Protein AF-R7BPY6-F1 (afdb_monomer)

Solvent-accessible surface area (backbone atoms only — not comparable to full-atom values): 17937 Å² total; per-residue (Å²): 98,75,48,71,72,50,36,53,52,44,16,52,52,47,54,55,48,48,53,55,50,24,69,74,68,76,48,85,86,44,55,66,61,50,49,55,49,52,52,42,51,40,47,26,22,54,18,52,42,44,45,50,55,43,34,38,45,87,88,22,40,45,61,56,34,54,59,54,40,49,55,45,42,46,58,77,75,48,59,52,64,61,42,19,53,53,30,40,55,49,21,54,52,32,47,48,26,48,75,72,56,44,42,77,56,66,88,89,53,45,28,29,32,39,33,50,56,58,58,58,85,88,61,49,64,65,47,51,53,46,40,76,70,61,33,40,46,54,46,40,55,18,64,44,33,47,61,57,32,77,60,62,57,65,83,83,54,87,43,60,70,47,41,30,41,27,49,23,52,32,57,60,68,48,64,47,61,88,42,51,83,51,68,64,35,48,54,47,53,54,49,48,40,60,64,47,59,40,69,31,36,34,39,38,61,55,89,86,48,59,50,51,58,66,47,44,60,61,46,46,53,55,32,49,76,71,72,41,51,69,47,52,76,68,47,70,61,63,52,48,51,50,40,52,74,72,64,50,57,67,67,58,50,54,47,51,56,50,51,53,52,41,54,53,52,40,60,67,50,61,78,57,89,63,82,64,48,76,45,61,30,94,62,28,81,40,62,68,61,38,52,54,37,19,66,74,62,73,32,56,57,42,61,42,82,69,24,49,44,49,67,61,52,51,51,51,51,51,52,48,54,56,49,55,55,50,56,58,64,74,76,109

Structure (mmCIF, N/CA/C/O backbone):
data_AF-R7BPY6-F1
#
_entry.id   AF-R7BPY6-F1
#
loop_
_atom_site.group_PDB
_atom_site.id
_atom_site.type_symbol
_atom_site.label_atom_id
_atom_site.label_alt_id
_atom_site.label_comp_id
_atom_site.label_asym_id
_atom_site.label_entity_id
_atom_site.label_seq_id
_atom_site.pdbx_PDB_ins_code
_atom_site.Cartn_x
_atom_site.Cartn_y
_atom_site.Cartn_z
_atom_site.occupancy
_atom_site.B_iso_or_equiv
_atom_site.auth_seq_id
_atom_site.auth_comp_id
_atom_site.auth_asym_id
_atom_site.auth_atom_id
_atom_site.pdbx_PDB_model_num
ATOM 1 N N . MET A 1 1 ? 0.293 20.826 6.778 1.00 76.44 1 MET A N 1
ATOM 2 C CA . MET A 1 1 ? -0.768 20.000 7.402 1.00 76.44 1 MET A CA 1
ATOM 3 C C . MET A 1 1 ? -0.094 18.951 8.285 1.00 76.44 1 MET A C 1
ATOM 5 O O . MET A 1 1 ? 1.099 18.763 8.093 1.00 76.44 1 MET A O 1
ATOM 9 N N . LYS A 1 2 ? -0.800 18.315 9.233 1.00 89.12 2 LYS A N 1
ATOM 10 C CA . LYS A 1 2 ? -0.252 17.405 10.274 1.00 89.12 2 LYS A CA 1
ATOM 11 C C . LYS A 1 2 ? 0.458 18.072 11.469 1.00 89.12 2 LYS A C 1
ATOM 13 O O . LYS A 1 2 ? 1.287 17.455 12.125 1.00 89.12 2 LYS A O 1
ATOM 18 N N . ARG A 1 3 ? 0.154 19.336 11.767 1.00 93.69 3 ARG A N 1
ATOM 19 C CA . ARG A 1 3 ? 0.562 19.969 13.038 1.00 93.69 3 ARG A CA 1
ATOM 20 C C . ARG A 1 3 ? -0.351 19.479 14.160 1.00 93.69 3 ARG A C 1
ATOM 22 O O . ARG A 1 3 ? -1.459 19.042 13.873 1.00 93.69 3 ARG A O 1
ATOM 29 N N . GLU A 1 4 ? 0.042 19.678 15.413 1.00 95.88 4 GLU A N 1
ATOM 30 C CA . GLU A 1 4 ? -0.777 19.345 16.591 1.00 95.88 4 GLU A CA 1
ATOM 31 C C . GLU A 1 4 ? -2.229 19.841 16.466 1.00 95.88 4 GLU A C 1
ATOM 33 O O . GLU A 1 4 ? -3.164 19.056 16.554 1.00 95.88 4 GLU A O 1
ATOM 38 N N . LYS A 1 5 ? -2.434 21.112 16.093 1.00 96.44 5 LYS A N 1
ATOM 39 C CA . LYS A 1 5 ? -3.785 21.658 15.863 1.00 96.44 5 LYS A CA 1
ATOM 40 C C . LYS A 1 5 ? -4.580 20.968 14.746 1.00 96.44 5 LYS A C 1
ATOM 42 O O . LYS A 1 5 ? -5.803 20.992 14.769 1.00 96.44 5 LYS A O 1
ATOM 47 N N . ASP A 1 6 ? -3.897 20.414 13.743 1.00 95.88 6 ASP A N 1
ATOM 48 C CA . ASP A 1 6 ? -4.542 19.685 12.649 1.00 95.88 6 ASP A CA 1
ATOM 49 C C . ASP A 1 6 ? -4.946 18.269 13.127 1.00 95.88 6 ASP A C 1
ATOM 51 O O . ASP A 1 6 ? -5.990 17.772 12.714 1.00 95.88 6 ASP A O 1
ATOM 55 N N . ILE A 1 7 ? -4.152 17.650 14.017 1.00 96.81 7 ILE A N 1
ATOM 56 C CA . ILE A 1 7 ? -4.446 16.355 14.664 1.00 96.81 7 ILE A CA 1
ATOM 57 C C . ILE A 1 7 ? -5.650 16.494 15.600 1.00 96.81 7 ILE A C 1
ATOM 59 O O . ILE A 1 7 ? -6.593 15.714 15.489 1.00 96.81 7 ILE A O 1
ATOM 63 N N . VAL A 1 8 ? -5.652 17.517 16.461 1.00 98.00 8 VAL A N 1
ATOM 64 C CA . VAL A 1 8 ? -6.773 17.799 17.373 1.00 98.00 8 VAL A CA 1
ATOM 65 C C . VAL A 1 8 ? -8.056 18.030 16.580 1.00 98.00 8 VAL A C 1
ATOM 67 O O . VAL A 1 8 ? -9.041 17.338 16.804 1.00 98.00 8 VAL A O 1
ATOM 70 N N . LYS A 1 9 ? -8.014 18.904 15.563 1.00 97.38 9 LYS A N 1
ATOM 71 C CA . LYS A 1 9 ? -9.177 19.147 14.701 1.00 97.38 9 LYS A CA 1
ATOM 72 C C . LYS A 1 9 ? -9.698 17.859 14.055 1.00 97.38 9 LYS A C 1
ATOM 74 O O . LYS A 1 9 ? -10.898 17.677 13.927 1.00 97.38 9 LYS A O 1
ATOM 79 N N . TRP A 1 10 ? -8.810 16.971 13.611 1.00 97.50 10 TRP A N 1
ATOM 80 C CA . TRP A 1 10 ? -9.230 15.714 12.996 1.00 97.50 10 TRP A CA 1
ATOM 81 C C . TRP A 1 10 ? -9.814 14.717 14.009 1.00 97.50 10 TRP A C 1
ATOM 83 O O . TRP A 1 10 ? -10.693 13.945 13.643 1.00 97.50 10 TRP A O 1
ATOM 93 N N . ALA A 1 11 ? -9.394 14.761 15.277 1.00 98.19 11 ALA A N 1
ATOM 94 C CA . ALA A 1 11 ? -10.046 14.004 16.346 1.00 98.19 11 ALA A CA 1
ATOM 95 C C . ALA A 1 11 ? -11.487 14.494 16.581 1.00 98.19 11 ALA A C 1
ATOM 97 O O . ALA A 1 11 ? -12.385 13.667 16.734 1.00 98.19 11 ALA A O 1
ATOM 98 N N . ASP A 1 12 ? -11.723 15.809 16.513 1.00 98.06 12 ASP A N 1
ATOM 99 C CA . ASP A 1 12 ? -13.074 16.382 16.603 1.00 98.06 12 ASP A CA 1
ATOM 100 C C . ASP A 1 12 ? -13.967 15.910 15.438 1.00 98.06 12 ASP A C 1
ATOM 102 O O . ASP A 1 12 ? -15.095 15.474 15.657 1.00 98.06 12 ASP A O 1
ATOM 106 N N . GLU A 1 13 ? -13.445 15.892 14.204 1.00 98.50 13 GLU A N 1
ATOM 107 C CA . GLU A 1 13 ? -14.170 15.360 13.034 1.00 98.50 13 GLU A CA 1
ATOM 108 C C . GLU A 1 13 ? -14.489 13.858 13.181 1.00 98.50 13 GLU A C 1
ATOM 110 O O . GLU A 1 13 ? -15.548 13.400 12.752 1.00 98.50 13 GLU A O 1
ATOM 115 N N . ILE A 1 14 ? -13.603 13.074 13.813 1.00 98.25 14 ILE A N 1
ATOM 116 C CA . ILE A 1 14 ? -13.870 11.661 14.135 1.00 98.25 14 ILE A CA 1
ATOM 117 C C . ILE A 1 14 ? -15.006 11.549 15.158 1.00 98.25 14 ILE A C 1
ATOM 119 O O . ILE A 1 14 ? -15.874 10.690 14.998 1.00 98.25 14 ILE A O 1
ATOM 123 N N . ALA A 1 15 ? -15.030 12.408 16.178 1.00 98.00 15 ALA A N 1
ATOM 124 C CA . ALA A 1 15 ? -16.091 12.424 17.182 1.00 98.00 15 ALA A CA 1
ATOM 125 C C . ALA A 1 15 ? -17.453 12.812 16.578 1.00 98.00 15 ALA A C 1
ATOM 127 O O . ALA A 1 15 ? -18.479 12.221 16.919 1.00 98.00 15 ALA A O 1
ATOM 128 N N . ASP A 1 16 ? -17.483 13.765 15.647 1.00 98.19 16 ASP A N 1
ATOM 129 C CA . ASP A 1 16 ? -18.710 14.131 14.933 1.00 98.19 16 ASP A CA 1
ATOM 130 C C . ASP A 1 16 ? -19.166 13.032 13.968 1.00 98.19 16 ASP A C 1
ATOM 132 O O . ASP A 1 16 ? -20.359 12.723 13.893 1.00 98.19 16 ASP A O 1
ATOM 136 N N . PHE A 1 17 ? -18.227 12.371 13.289 1.00 98.19 17 PHE A N 1
ATOM 137 C CA . PHE A 1 17 ? -18.537 11.199 12.478 1.00 98.19 17 PHE A CA 1
ATOM 138 C C . PHE A 1 17 ? -19.088 10.044 13.324 1.00 98.19 17 PHE A C 1
ATOM 140 O O . PHE A 1 17 ? -20.042 9.393 12.906 1.00 98.19 17 PHE A O 1
ATOM 147 N N . ALA A 1 18 ? -18.546 9.813 14.524 1.00 97.44 18 ALA A N 1
ATOM 148 C CA . ALA A 1 18 ? -19.035 8.788 15.441 1.00 97.44 18 ALA A CA 1
ATOM 149 C C . ALA A 1 18 ? -20.530 8.965 15.749 1.00 97.44 18 ALA A C 1
ATOM 151 O O . ALA A 1 18 ? -21.286 8.013 15.561 1.00 97.44 18 ALA A O 1
ATOM 152 N N . LYS A 1 19 ? -20.974 10.186 16.081 1.00 96.94 19 LYS A N 1
ATOM 153 C CA . LYS A 1 19 ? -22.401 10.495 16.313 1.00 96.94 19 LYS A CA 1
ATOM 154 C C . LYS A 1 19 ? -23.263 10.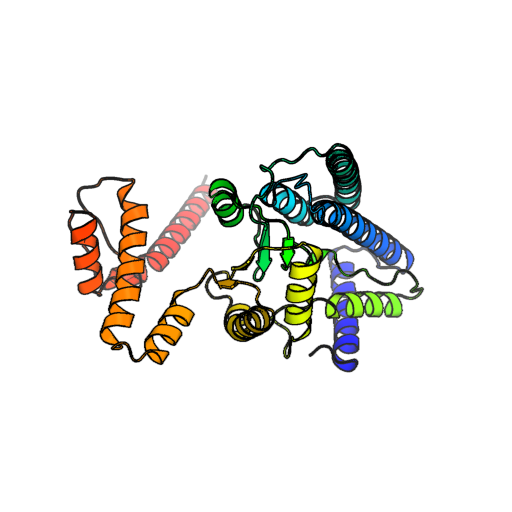144 15.100 1.00 96.94 19 LYS A C 1
ATOM 156 O O . LYS A 1 19 ? -24.305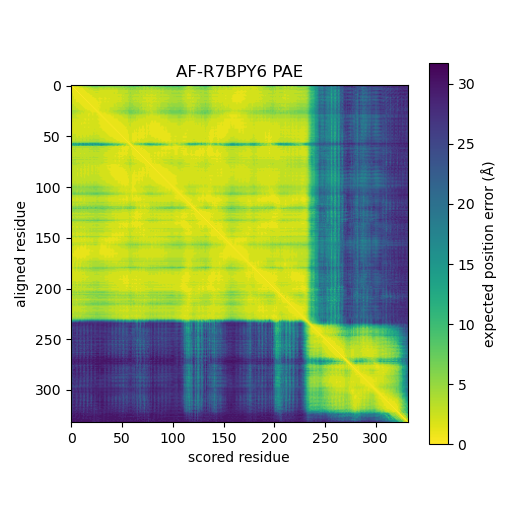 9.515 15.234 1.00 96.94 19 LYS A O 1
ATOM 161 N N . MET A 1 20 ? -22.797 10.489 13.897 1.00 98.06 20 MET A N 1
ATOM 162 C CA . MET A 1 20 ? -23.503 10.157 12.656 1.00 98.06 20 MET A CA 1
ATOM 163 C C . MET A 1 20 ? -23.629 8.639 12.449 1.00 98.06 20 MET A C 1
ATOM 165 O O . MET A 1 20 ? -24.661 8.166 11.971 1.00 98.06 20 MET A O 1
ATOM 169 N N . VAL A 1 21 ? -22.601 7.863 12.809 1.00 96.88 21 VAL A N 1
ATOM 170 C CA . VAL A 1 21 ? -22.656 6.394 12.755 1.00 96.88 21 VAL A CA 1
ATOM 171 C C . VAL A 1 21 ? -23.621 5.836 13.803 1.00 96.88 21 VAL A C 1
ATOM 173 O O . VAL A 1 21 ? -24.380 4.918 13.486 1.00 96.88 21 VAL A O 1
ATOM 176 N N . GLU A 1 22 ? -23.633 6.373 15.022 1.00 97.19 22 GLU A N 1
ATOM 177 C CA . GLU A 1 22 ? -24.588 5.970 16.062 1.00 97.19 22 GLU A CA 1
ATOM 178 C C . GLU A 1 22 ? -26.032 6.225 15.614 1.00 97.19 22 GLU A C 1
ATOM 180 O O . GLU A 1 22 ? -26.848 5.304 15.648 1.00 97.19 22 GLU A O 1
ATOM 185 N N . ASP A 1 23 ? -26.323 7.422 15.095 1.00 97.44 23 ASP A N 1
ATOM 186 C CA . ASP A 1 23 ? -27.646 7.804 14.585 1.00 97.44 23 ASP A CA 1
ATOM 187 C C . ASP A 1 23 ? -28.096 6.901 13.430 1.00 97.44 23 ASP A C 1
ATOM 189 O O . ASP A 1 23 ? -29.242 6.451 13.379 1.00 97.44 23 ASP A O 1
ATOM 193 N N . PHE A 1 24 ? -27.186 6.605 12.499 1.00 97.75 24 PHE A N 1
ATOM 194 C CA . PHE A 1 24 ? -27.488 5.767 11.342 1.00 97.75 24 PHE A CA 1
ATOM 195 C C . PHE A 1 24 ? -27.712 4.296 11.719 1.00 97.75 24 PHE A C 1
ATOM 197 O O . PHE A 1 24 ? -28.558 3.622 11.130 1.00 97.75 24 PHE A O 1
ATOM 204 N N . THR A 1 25 ? -26.942 3.772 12.675 1.00 96.94 25 THR A N 1
ATOM 205 C CA . THR A 1 25 ? -26.969 2.345 13.039 1.00 96.94 25 THR A CA 1
ATOM 206 C C . THR A 1 25 ? -27.896 2.024 14.209 1.00 96.94 25 THR A C 1
ATOM 208 O O . THR A 1 25 ? -28.214 0.851 14.421 1.00 96.94 25 THR A O 1
ATOM 211 N N . GLY A 1 26 ? -28.302 3.031 14.987 1.00 97.25 26 GLY A N 1
ATOM 212 C CA . GLY A 1 26 ? -29.018 2.873 16.253 1.00 97.25 26 GLY A CA 1
ATOM 213 C C . GLY A 1 26 ? -28.185 2.214 17.359 1.00 97.25 26 GLY A C 1
ATOM 214 O O . GLY A 1 26 ? -28.752 1.736 18.343 1.00 97.25 26 GLY A O 1
ATOM 215 N N . LYS A 1 27 ? -26.858 2.121 17.196 1.00 96.12 27 LYS A N 1
ATOM 216 C CA . LYS A 1 27 ? -25.947 1.485 18.157 1.00 96.12 27 LYS A CA 1
ATOM 217 C C . LYS A 1 27 ? -25.063 2.530 18.813 1.00 96.12 27 LYS A C 1
ATOM 219 O O . LYS A 1 27 ? -24.350 3.236 18.114 1.00 96.12 27 LYS A O 1
ATOM 224 N N . THR A 1 28 ? -25.057 2.552 20.142 1.00 96.75 28 THR A N 1
ATOM 225 C CA . THR A 1 28 ? -24.191 3.439 20.921 1.00 96.75 28 THR A CA 1
ATOM 226 C C . THR A 1 28 ? -22.730 2.997 20.859 1.00 96.75 28 THR A C 1
ATOM 228 O O . THR A 1 28 ? -22.410 1.814 21.030 1.00 96.75 28 THR A O 1
ATOM 231 N N . LEU A 1 29 ? -21.838 3.954 20.648 1.00 97.12 29 LEU A N 1
ATOM 232 C CA . LEU A 1 29 ? -20.398 3.791 20.720 1.00 97.12 29 LEU A CA 1
ATOM 233 C C . LEU A 1 29 ? -19.953 3.892 22.183 1.00 97.12 29 LEU A C 1
ATOM 235 O O . LEU A 1 29 ? -20.311 4.824 22.899 1.00 97.12 29 LEU A O 1
ATOM 239 N N . THR A 1 30 ? -19.172 2.919 22.639 1.00 98.12 30 THR A N 1
ATOM 240 C CA . THR A 1 30 ? -18.638 2.881 24.005 1.00 98.12 30 THR A CA 1
ATOM 241 C C . THR A 1 30 ? -17.133 2.676 23.959 1.00 98.12 30 THR A C 1
ATOM 243 O O . THR A 1 30 ? -16.585 2.236 22.946 1.00 98.12 30 THR A O 1
ATOM 246 N N . VAL A 1 31 ? -16.451 2.972 25.065 1.00 98.25 31 VAL A N 1
ATOM 247 C CA . VAL A 1 31 ? -14.998 2.773 25.171 1.00 98.25 31 VAL A CA 1
ATOM 248 C C . VAL A 1 31 ? -14.628 1.320 24.858 1.00 98.25 31 VAL A C 1
ATOM 250 O O . VAL A 1 31 ? -13.662 1.065 24.143 1.00 98.25 31 VAL A O 1
ATOM 253 N N . GLU A 1 32 ? -15.418 0.361 25.342 1.00 98.19 32 GLU A N 1
ATOM 254 C CA . GLU A 1 32 ? -15.154 -1.073 25.216 1.00 98.19 32 GLU A CA 1
ATOM 255 C C . GLU A 1 32 ? -15.356 -1.575 23.785 1.00 98.19 32 GLU A C 1
ATOM 257 O O . GLU A 1 32 ? -14.554 -2.366 23.284 1.00 98.19 32 GLU A O 1
ATOM 262 N N . ASN A 1 33 ? -16.427 -1.138 23.111 1.00 97.31 33 ASN A N 1
ATOM 263 C CA . ASN A 1 33 ? -16.703 -1.610 21.756 1.00 97.31 33 ASN A CA 1
ATOM 264 C C . ASN A 1 33 ? -15.760 -0.972 20.722 1.00 97.31 33 ASN A C 1
ATOM 266 O O . ASN A 1 33 ? -15.356 -1.654 19.774 1.00 97.31 33 ASN A O 1
ATOM 270 N N . LEU A 1 34 ? -15.333 0.276 20.942 1.00 98.31 34 LEU A N 1
ATOM 271 C CA . LEU A 1 34 ? -14.330 0.932 20.114 1.00 98.31 34 LEU A CA 1
ATOM 272 C C . LEU A 1 34 ? -12.935 0.341 20.358 1.00 98.31 34 LEU A C 1
ATOM 274 O O . LEU A 1 34 ? -12.231 0.059 19.389 1.00 98.31 34 LEU A O 1
ATOM 278 N N . ASP A 1 35 ? -12.563 0.058 21.611 1.00 98.56 35 ASP A N 1
ATOM 279 C CA . ASP A 1 35 ? -11.312 -0.636 21.959 1.00 98.56 35 ASP A CA 1
ATOM 280 C C . ASP A 1 35 ? -11.210 -2.006 21.267 1.00 98.56 35 ASP A C 1
ATOM 282 O O . ASP A 1 35 ? -10.222 -2.308 20.590 1.00 98.56 35 ASP A O 1
ATOM 286 N N . ALA A 1 36 ? -12.267 -2.821 21.356 1.00 98.44 36 ALA A N 1
ATOM 287 C CA . ALA A 1 36 ? -12.314 -4.128 20.704 1.00 98.44 36 ALA A CA 1
ATOM 288 C C . ALA A 1 36 ? -12.162 -4.024 19.173 1.00 98.44 36 ALA A C 1
ATOM 290 O O . ALA A 1 36 ? -11.454 -4.827 18.549 1.00 98.44 36 ALA A O 1
ATOM 291 N N . ALA A 1 37 ? -12.786 -3.015 18.556 1.00 98.25 37 ALA A N 1
ATOM 292 C CA . ALA A 1 37 ? -12.652 -2.753 17.126 1.00 98.25 37 ALA A CA 1
ATOM 293 C C . ALA A 1 37 ? -11.230 -2.293 16.758 1.00 98.25 37 ALA A C 1
ATOM 295 O O . ALA A 1 37 ? -10.656 -2.807 15.796 1.00 98.25 37 ALA A O 1
ATOM 296 N N . ILE A 1 38 ? -10.630 -1.385 17.537 1.00 98.69 38 ILE A N 1
ATOM 297 C CA . ILE A 1 38 ? -9.247 -0.922 17.351 1.00 98.69 38 ILE A CA 1
ATOM 298 C C . ILE A 1 38 ? -8.283 -2.114 17.357 1.00 98.69 38 ILE A C 1
ATOM 300 O O . ILE A 1 38 ? -7.521 -2.283 16.400 1.00 98.69 38 ILE A O 1
ATOM 304 N N . LYS A 1 39 ? -8.380 -2.985 18.367 1.00 98.75 39 LYS A N 1
ATOM 305 C CA . LYS A 1 39 ? -7.557 -4.200 18.497 1.00 98.75 39 LYS A CA 1
ATOM 306 C C . LYS A 1 39 ? -7.720 -5.142 17.313 1.00 98.75 39 LYS A C 1
ATOM 308 O O . LYS A 1 39 ? -6.732 -5.640 16.773 1.00 98.75 39 LYS A O 1
ATOM 313 N N . THR A 1 40 ? -8.956 -5.338 16.859 1.00 98.69 40 THR A N 1
ATOM 314 C CA . THR A 1 40 ? -9.261 -6.174 15.690 1.00 98.69 40 THR A CA 1
ATOM 315 C C . THR A 1 40 ? -8.602 -5.621 14.423 1.00 98.69 40 THR A C 1
ATOM 317 O O . THR A 1 40 ? -7.957 -6.356 13.671 1.00 98.69 40 THR A O 1
ATOM 320 N N . ILE A 1 41 ? -8.711 -4.312 14.179 1.00 98.62 41 ILE A N 1
ATOM 321 C CA . ILE A 1 41 ? -8.114 -3.694 12.992 1.00 98.62 41 ILE A CA 1
ATOM 322 C C . ILE A 1 41 ? -6.583 -3.660 13.090 1.00 98.62 41 ILE A C 1
ATOM 324 O O . ILE A 1 41 ? -5.917 -3.921 12.088 1.00 98.62 41 ILE A O 1
ATOM 328 N N . ASN A 1 42 ? -6.002 -3.393 14.262 1.00 98.81 42 ASN A N 1
ATOM 329 C CA . ASN A 1 42 ? -4.554 -3.477 14.460 1.00 98.81 42 ASN A CA 1
ATOM 330 C C . ASN A 1 42 ? -4.033 -4.906 14.243 1.00 98.81 42 ASN A C 1
ATOM 332 O O . ASN A 1 42 ? -3.036 -5.081 13.548 1.00 98.81 42 ASN A O 1
ATOM 336 N N . ALA A 1 43 ? -4.734 -5.937 14.727 1.00 98.75 43 ALA A N 1
ATOM 337 C CA . ALA A 1 43 ? -4.378 -7.331 14.454 1.00 98.75 43 ALA A CA 1
ATOM 338 C C . ALA A 1 43 ? -4.353 -7.634 12.946 1.00 98.75 43 ALA A C 1
ATOM 340 O O . ALA A 1 43 ? -3.409 -8.259 12.461 1.00 98.75 43 ALA A O 1
ATOM 341 N N . LYS A 1 44 ? -5.330 -7.119 12.185 1.00 98.69 44 LYS A N 1
ATOM 342 C CA . LYS A 1 44 ? -5.322 -7.207 10.717 1.00 98.69 44 LYS A CA 1
ATOM 343 C C . LYS A 1 44 ? -4.111 -6.502 10.102 1.00 98.69 44 LYS A C 1
ATOM 345 O O . LYS A 1 44 ? -3.464 -7.069 9.225 1.00 98.69 44 LYS A O 1
ATOM 350 N N . ARG A 1 45 ? -3.787 -5.284 10.551 1.00 98.62 45 ARG A N 1
ATOM 351 C CA . ARG A 1 45 ? -2.609 -4.539 10.069 1.00 98.62 45 ARG A CA 1
ATOM 352 C C . ARG A 1 45 ? -1.319 -5.320 10.325 1.00 98.62 45 ARG A C 1
ATOM 354 O O . ARG A 1 45 ? -0.561 -5.532 9.385 1.00 98.62 45 ARG A O 1
ATOM 361 N N . ARG A 1 46 ? -1.123 -5.833 11.544 1.00 98.69 46 ARG A N 1
ATOM 362 C CA . ARG A 1 46 ? 0.033 -6.668 11.912 1.00 98.69 46 ARG A CA 1
ATOM 363 C C . ARG A 1 46 ? 0.155 -7.910 11.033 1.00 98.69 46 ARG A C 1
ATOM 365 O O . ARG A 1 46 ? 1.240 -8.205 10.545 1.00 98.69 46 ARG A O 1
ATOM 372 N N . ALA A 1 47 ? -0.953 -8.604 10.775 1.00 98.62 47 ALA A N 1
ATOM 373 C CA . ALA A 1 47 ? -0.956 -9.792 9.922 1.00 98.62 47 ALA A CA 1
ATOM 374 C C . ALA A 1 47 ? -0.561 -9.471 8.466 1.00 98.62 47 ALA A C 1
ATOM 376 O O . ALA A 1 47 ? 0.277 -10.157 7.884 1.00 98.62 47 ALA A O 1
ATOM 377 N N . LEU A 1 48 ? -1.105 -8.393 7.887 1.00 98.62 48 LEU A N 1
ATOM 378 C CA . LEU A 1 48 ? -0.725 -7.933 6.543 1.00 98.62 48 LEU A CA 1
ATOM 379 C C . LEU A 1 48 ? 0.735 -7.463 6.486 1.00 98.62 48 LEU A C 1
ATOM 381 O O . LEU A 1 48 ? 1.427 -7.736 5.505 1.00 98.62 48 LEU A O 1
ATOM 385 N N . ALA A 1 49 ? 1.212 -6.800 7.543 1.00 98.50 49 ALA A N 1
ATOM 386 C CA . ALA A 1 49 ? 2.606 -6.401 7.663 1.00 98.50 49 ALA A CA 1
ATOM 387 C C . ALA A 1 49 ? 3.529 -7.625 7.627 1.00 98.50 49 ALA A C 1
ATOM 389 O O . ALA A 1 49 ? 4.472 -7.623 6.845 1.00 98.50 49 ALA A O 1
ATOM 390 N N . ARG A 1 50 ? 3.217 -8.708 8.359 1.00 98.31 50 ARG A N 1
ATOM 391 C CA . ARG A 1 50 ? 4.003 -9.960 8.324 1.00 98.31 50 ARG A CA 1
ATOM 392 C C . ARG A 1 50 ? 4.127 -10.559 6.918 1.00 98.31 50 ARG A C 1
ATOM 394 O O . ARG A 1 50 ? 5.219 -10.962 6.526 1.00 98.31 50 ARG A O 1
ATOM 401 N N . VAL A 1 51 ? 3.049 -10.552 6.125 1.00 98.50 51 VAL A N 1
ATOM 402 C CA . VAL A 1 51 ? 3.091 -10.994 4.713 1.00 98.50 51 VAL A CA 1
ATOM 403 C C . VAL A 1 51 ? 4.104 -10.172 3.905 1.00 98.50 51 VAL A C 1
ATOM 405 O O . VAL A 1 51 ? 4.838 -10.714 3.079 1.00 98.50 51 VAL A O 1
ATOM 408 N N . TYR A 1 52 ? 4.168 -8.861 4.145 1.00 98.38 52 TYR A N 1
ATOM 409 C CA . TYR A 1 52 ? 5.124 -7.969 3.489 1.00 98.38 52 TYR A CA 1
ATOM 410 C C . TYR A 1 52 ? 6.552 -8.125 4.033 1.00 98.38 52 TYR A C 1
ATOM 412 O O . TYR A 1 52 ? 7.497 -8.111 3.248 1.00 98.38 52 TYR A O 1
ATOM 420 N N . GLU A 1 53 ? 6.726 -8.361 5.336 1.00 98.00 53 GLU A N 1
ATOM 421 C CA . GLU A 1 53 ? 8.031 -8.632 5.951 1.00 98.00 53 GLU A CA 1
ATOM 422 C C . GLU A 1 53 ? 8.727 -9.840 5.310 1.00 98.00 53 GLU A C 1
ATOM 424 O O . GLU A 1 53 ? 9.909 -9.753 4.976 1.00 98.00 53 GLU A O 1
ATOM 429 N N . ALA A 1 54 ? 7.998 -10.926 5.027 1.00 97.56 54 ALA A N 1
ATOM 430 C CA . ALA A 1 54 ? 8.558 -12.104 4.355 1.00 97.56 54 ALA A CA 1
ATOM 431 C C . ALA A 1 54 ? 9.149 -11.782 2.964 1.00 97.56 54 ALA A C 1
ATOM 433 O O . ALA A 1 54 ? 10.092 -12.431 2.510 1.00 97.56 54 ALA A O 1
ATOM 434 N N . ARG A 1 55 ? 8.651 -10.734 2.292 1.00 97.88 55 ARG A N 1
ATOM 435 C CA . ARG A 1 55 ? 9.142 -10.288 0.975 1.00 97.88 55 ARG A CA 1
ATOM 436 C C . ARG A 1 55 ? 10.462 -9.512 1.060 1.00 97.88 55 ARG A C 1
ATOM 438 O O . ARG A 1 55 ? 11.054 -9.241 0.015 1.00 97.88 55 ARG A O 1
ATOM 445 N N . LYS A 1 56 ? 10.963 -9.180 2.258 1.00 97.19 56 LYS A N 1
ATOM 446 C CA . LYS A 1 56 ? 12.284 -8.548 2.458 1.00 97.19 56 LYS A CA 1
ATOM 447 C C . LYS A 1 56 ? 13.454 -9.521 2.306 1.00 97.19 56 LYS A C 1
ATOM 449 O O . LYS A 1 56 ? 14.588 -9.068 2.167 1.00 97.19 56 LYS A O 1
ATOM 454 N N . ALA A 1 57 ? 13.198 -10.832 2.326 1.00 93.94 57 ALA A N 1
ATOM 455 C CA . ALA A 1 57 ? 14.233 -11.841 2.133 1.00 93.94 57 ALA A CA 1
ATOM 456 C C . ALA A 1 57 ? 15.012 -11.593 0.825 1.00 93.94 57 ALA A C 1
ATOM 458 O O . ALA A 1 57 ? 14.444 -11.293 -0.229 1.00 93.94 57 ALA A O 1
ATOM 459 N N . THR A 1 58 ? 16.339 -11.670 0.914 1.00 83.44 58 THR A N 1
ATOM 460 C CA . THR A 1 58 ? 17.261 -11.224 -0.147 1.00 83.44 58 THR A CA 1
ATOM 461 C C . THR A 1 58 ? 17.582 -12.337 -1.133 1.00 83.44 58 THR A C 1
ATOM 463 O O . THR A 1 58 ? 17.741 -12.111 -2.329 1.00 83.44 58 THR A O 1
ATOM 466 N N . ASN A 1 59 ? 17.639 -13.559 -0.621 1.00 84.69 59 ASN A N 1
ATOM 467 C CA . ASN A 1 59 ? 17.925 -14.789 -1.341 1.00 84.69 59 ASN A CA 1
ATOM 468 C C . ASN A 1 59 ? 16.660 -15.486 -1.866 1.00 84.69 59 ASN A C 1
ATOM 470 O O . ASN A 1 59 ? 16.773 -16.468 -2.594 1.00 84.69 59 ASN A O 1
ATOM 474 N N . CYS A 1 60 ? 15.473 -15.008 -1.488 1.00 93.25 60 CYS A N 1
ATOM 475 C CA . CYS A 1 60 ? 14.204 -15.665 -1.768 1.00 93.25 60 CYS A CA 1
ATOM 476 C C . CYS A 1 60 ? 13.093 -14.634 -1.998 1.00 93.25 60 CYS A C 1
ATOM 478 O O . CYS A 1 60 ? 12.973 -13.666 -1.251 1.00 93.25 60 CYS A O 1
ATOM 480 N N . ILE A 1 61 ? 12.262 -14.849 -3.021 1.00 97.50 61 ILE A N 1
ATOM 481 C CA . ILE A 1 61 ? 11.008 -14.116 -3.215 1.00 97.50 61 ILE A CA 1
ATOM 482 C C . ILE A 1 61 ? 9.878 -15.140 -3.035 1.00 97.50 61 ILE A C 1
ATOM 484 O O . ILE A 1 61 ? 9.576 -15.870 -3.979 1.00 97.50 61 ILE A O 1
ATOM 488 N N . PRO A 1 62 ? 9.275 -15.257 -1.836 1.00 98.06 62 PRO A N 1
ATOM 489 C CA . PRO A 1 62 ? 8.414 -16.398 -1.491 1.00 98.06 62 PRO A CA 1
ATOM 490 C C . PRO A 1 62 ? 7.007 -16.334 -2.115 1.00 98.06 62 PRO A C 1
ATOM 492 O O . PRO A 1 62 ? 6.291 -17.340 -2.145 1.00 98.06 62 PRO A O 1
ATOM 495 N N . ILE A 1 63 ? 6.610 -15.160 -2.618 1.00 98.56 63 ILE A N 1
ATOM 496 C CA . ILE A 1 63 ? 5.304 -14.870 -3.224 1.00 98.56 63 ILE A CA 1
ATOM 497 C C . ILE A 1 63 ? 5.442 -13.813 -4.324 1.00 98.56 63 ILE A C 1
ATOM 499 O O . ILE A 1 63 ? 6.316 -12.947 -4.248 1.00 98.56 63 ILE A O 1
ATOM 503 N N . SER A 1 64 ? 4.568 -13.864 -5.334 1.00 98.38 64 SER A N 1
ATOM 504 C CA . SER A 1 64 ? 4.481 -12.801 -6.336 1.00 98.38 64 SER A CA 1
ATOM 505 C C . SER A 1 64 ? 3.944 -11.507 -5.717 1.00 98.38 64 SER A C 1
ATOM 507 O O . SER A 1 64 ? 3.114 -11.524 -4.805 1.00 98.38 64 SER A O 1
ATOM 509 N N . GLY A 1 65 ? 4.394 -10.359 -6.213 1.00 98.31 65 GLY A N 1
ATOM 510 C CA . GLY A 1 65 ? 3.818 -9.079 -5.821 1.00 98.31 65 GLY A CA 1
ATOM 511 C C . GLY A 1 65 ? 2.366 -8.954 -6.264 1.00 98.31 65 GLY A C 1
ATOM 512 O O . GLY A 1 65 ? 1.571 -8.334 -5.563 1.00 98.31 65 GLY A O 1
ATOM 513 N N . LYS A 1 66 ? 1.982 -9.579 -7.385 1.00 97.69 66 LYS A N 1
ATOM 514 C CA . LYS A 1 66 ? 0.578 -9.644 -7.815 1.00 97.69 66 LYS A CA 1
ATOM 515 C C . LYS A 1 66 ? -0.308 -10.344 -6.777 1.00 97.69 66 LYS A C 1
ATOM 517 O O . LYS A 1 66 ? -1.384 -9.832 -6.466 1.00 97.69 66 LYS A O 1
ATOM 522 N N . ASP A 1 67 ? 0.127 -11.481 -6.240 1.00 98.31 67 ASP A N 1
ATOM 523 C CA . ASP A 1 67 ? -0.633 -12.214 -5.221 1.00 98.31 67 ASP A CA 1
ATOM 524 C C . ASP A 1 67 ? -0.630 -11.457 -3.886 1.00 98.31 67 ASP A C 1
ATOM 526 O O . ASP A 1 67 ? -1.669 -11.348 -3.237 1.00 98.31 67 ASP A O 1
ATOM 530 N N . ALA A 1 68 ? 0.496 -10.838 -3.510 1.00 98.19 68 ALA A N 1
ATOM 531 C CA . ALA A 1 68 ? 0.563 -9.977 -2.329 1.00 98.19 68 ALA A CA 1
ATOM 532 C C . ALA A 1 68 ? -0.368 -8.750 -2.438 1.00 98.19 68 ALA A C 1
ATOM 534 O O . ALA A 1 68 ? -1.032 -8.392 -1.462 1.00 98.19 68 ALA A O 1
ATOM 535 N N . LEU A 1 69 ? -0.473 -8.135 -3.624 1.00 98.00 69 LEU A N 1
ATOM 536 C CA . LEU A 1 69 ? -1.438 -7.068 -3.905 1.00 98.00 69 LEU A CA 1
ATOM 537 C C . LEU A 1 69 ? -2.880 -7.575 -3.789 1.00 98.00 69 LEU A C 1
ATOM 539 O O . LEU A 1 69 ? -3.736 -6.871 -3.259 1.00 98.00 69 LEU A O 1
ATOM 543 N N . LEU A 1 70 ? -3.180 -8.779 -4.282 1.00 97.88 70 LEU A N 1
ATOM 544 C CA . LEU A 1 70 ? -4.522 -9.349 -4.154 1.00 97.88 70 LEU A CA 1
ATOM 545 C C . LEU A 1 70 ? -4.916 -9.500 -2.678 1.00 97.88 70 LEU A C 1
ATOM 547 O O . LEU A 1 70 ? -6.024 -9.119 -2.304 1.00 97.88 70 LEU A O 1
ATOM 551 N N . VAL A 1 71 ? -4.003 -9.987 -1.832 1.00 97.25 71 VAL A N 1
ATOM 552 C CA . VAL A 1 71 ? -4.230 -10.117 -0.382 1.00 97.25 71 VAL A CA 1
ATOM 553 C C . VAL A 1 71 ? -4.586 -8.765 0.240 1.00 97.25 71 VAL A C 1
ATOM 555 O O . VAL A 1 71 ? -5.594 -8.656 0.942 1.00 97.25 71 VAL A O 1
ATOM 558 N N . THR A 1 72 ? -3.821 -7.708 -0.049 1.00 96.50 72 THR A N 1
ATOM 559 C CA . THR A 1 72 ? -4.111 -6.373 0.499 1.00 96.50 72 THR A CA 1
ATOM 560 C C . THR A 1 72 ? -5.372 -5.750 -0.085 1.00 96.50 72 THR A C 1
ATOM 562 O O . THR A 1 72 ? -6.076 -5.047 0.633 1.00 96.50 72 THR A O 1
ATOM 565 N N . GLN A 1 73 ? -5.708 -6.012 -1.348 1.00 96.75 73 GLN A N 1
ATOM 566 C CA . GLN A 1 73 ? -6.960 -5.553 -1.952 1.00 96.75 73 GLN A CA 1
ATOM 567 C C . GLN A 1 73 ? -8.186 -6.209 -1.310 1.00 96.75 73 GLN A C 1
ATOM 569 O O . GLN A 1 73 ? -9.152 -5.515 -0.998 1.00 96.75 73 GLN A O 1
ATOM 574 N N . ILE A 1 74 ? -8.155 -7.527 -1.085 1.00 95.88 74 ILE A N 1
ATOM 575 C CA . ILE A 1 74 ? -9.265 -8.257 -0.455 1.00 95.88 74 ILE A CA 1
ATOM 576 C C 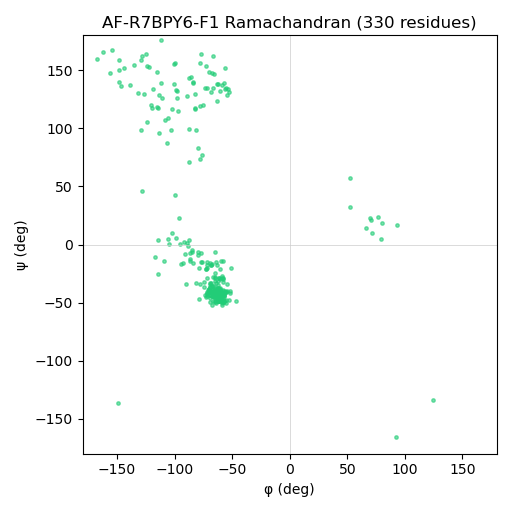. ILE A 1 74 ? -9.454 -7.836 1.009 1.00 95.88 74 ILE A C 1
ATOM 578 O O . ILE A 1 74 ? -10.588 -7.805 1.485 1.00 95.88 74 ILE A O 1
ATOM 582 N N . ALA A 1 75 ? -8.398 -7.384 1.692 1.00 95.69 75 ALA A N 1
ATOM 583 C CA . ALA A 1 75 ? -8.481 -6.876 3.065 1.00 95.69 75 ALA A CA 1
ATOM 584 C C . ALA A 1 75 ? -9.411 -5.655 3.257 1.00 95.69 75 ALA A C 1
ATOM 586 O O . ALA A 1 75 ? -9.745 -5.321 4.401 1.00 95.69 75 ALA A O 1
ATOM 587 N N . PHE A 1 76 ? -9.819 -4.981 2.171 1.00 95.06 76 PHE A N 1
ATOM 588 C CA . PHE A 1 76 ? -10.820 -3.904 2.182 1.00 95.06 76 PHE A CA 1
ATOM 589 C C . PHE A 1 76 ? -12.270 -4.402 2.118 1.00 95.06 76 PHE A C 1
ATOM 591 O O . PHE A 1 76 ? -13.179 -3.627 2.403 1.00 95.06 76 PHE A O 1
ATOM 598 N N . PHE A 1 77 ? -12.489 -5.663 1.744 1.00 95.56 77 PHE A N 1
ATOM 599 C CA . PHE A 1 77 ? -13.817 -6.258 1.564 1.00 95.56 77 PHE A CA 1
ATOM 600 C C . PHE A 1 77 ? -14.109 -7.372 2.570 1.00 95.56 77 PHE A C 1
ATOM 602 O O . PHE A 1 77 ? -15.271 -7.666 2.836 1.00 95.56 77 PHE A O 1
ATOM 609 N N . ASP A 1 78 ? -13.066 -8.013 3.090 1.00 96.75 78 ASP A N 1
ATOM 610 C CA . ASP A 1 78 ? -13.196 -9.139 4.003 1.00 96.75 78 ASP A CA 1
ATOM 611 C C . ASP A 1 78 ? -13.549 -8.711 5.441 1.00 96.75 78 ASP A C 1
ATOM 613 O O . ASP A 1 78 ? -13.235 -7.600 5.880 1.00 96.75 78 ASP A O 1
ATOM 617 N N . ASP A 1 79 ? -14.154 -9.634 6.189 1.00 98.19 79 ASP A N 1
ATOM 618 C CA . ASP A 1 79 ? -14.275 -9.554 7.638 1.00 98.19 79 ASP A CA 1
ATOM 619 C C . ASP A 1 79 ? -12.881 -9.363 8.270 1.00 98.19 79 ASP A C 1
ATOM 621 O O . ASP A 1 79 ? -11.952 -10.120 7.961 1.00 98.19 79 ASP A O 1
ATOM 625 N N . PRO A 1 80 ? -12.690 -8.366 9.152 1.00 97.94 80 PRO A N 1
ATOM 626 C CA . PRO A 1 80 ? -11.370 -8.062 9.679 1.00 97.94 80 PRO A CA 1
ATOM 627 C C . PRO A 1 80 ? -10.698 -9.194 10.461 1.00 97.94 80 PRO A C 1
ATOM 629 O O . PRO A 1 80 ? -9.480 -9.348 10.345 1.00 97.94 80 PRO A O 1
ATOM 632 N N . ALA A 1 81 ? -11.458 -9.973 11.239 1.00 98.12 81 ALA A N 1
ATOM 633 C CA . ALA A 1 81 ? -10.908 -11.056 12.047 1.00 98.12 81 ALA A CA 1
ATOM 634 C C . ALA A 1 81 ? -10.492 -12.233 11.157 1.00 98.12 81 ALA A C 1
ATOM 636 O O . ALA A 1 81 ? -9.363 -12.719 11.265 1.00 98.12 81 ALA A O 1
ATOM 637 N N . ARG A 1 82 ? -11.349 -12.615 10.202 1.00 98.25 82 ARG A N 1
ATOM 638 C CA . ARG A 1 82 ? -11.027 -13.631 9.190 1.00 98.25 82 ARG A CA 1
ATOM 639 C C . ARG A 1 82 ? -9.833 -13.219 8.329 1.00 98.25 82 ARG A C 1
ATOM 641 O O . ARG A 1 82 ? -8.940 -14.029 8.085 1.00 98.25 82 ARG A O 1
ATOM 648 N N . CYS A 1 83 ? -9.780 -11.956 7.907 1.00 98.38 83 CYS A N 1
ATOM 649 C CA . CYS A 1 83 ? -8.660 -11.422 7.141 1.00 98.38 83 CYS A CA 1
ATOM 650 C C . CYS A 1 83 ? -7.346 -11.517 7.928 1.00 98.38 83 CYS A C 1
ATOM 652 O O . CYS A 1 83 ? -6.324 -11.897 7.358 1.00 98.38 83 CYS A O 1
ATOM 654 N N . ALA A 1 84 ? -7.360 -11.185 9.224 1.00 98.56 84 ALA A N 1
ATOM 655 C CA . ALA A 1 84 ? -6.186 -11.297 10.086 1.00 98.56 84 ALA A CA 1
ATOM 656 C C . ALA A 1 84 ? -5.737 -12.759 10.252 1.00 98.56 84 ALA A C 1
ATOM 658 O O . ALA A 1 84 ? -4.546 -13.049 10.159 1.00 98.56 84 ALA A O 1
ATOM 659 N N . GLU A 1 85 ? -6.675 -13.687 10.458 1.00 98.56 85 GLU A N 1
ATOM 660 C CA . GLU A 1 85 ? -6.387 -15.123 10.552 1.00 98.56 85 GLU A CA 1
ATOM 661 C C . GLU A 1 85 ? -5.724 -15.644 9.269 1.00 98.56 85 GLU A C 1
ATOM 663 O O . GLU A 1 85 ? -4.653 -16.251 9.315 1.00 98.56 85 GLU A O 1
ATOM 668 N N . MET A 1 86 ? -6.331 -15.375 8.111 1.00 98.62 86 MET A N 1
ATOM 669 C CA . MET A 1 86 ? -5.837 -15.880 6.829 1.00 98.62 86 MET A CA 1
ATOM 670 C C . MET A 1 86 ? -4.514 -15.234 6.414 1.00 98.62 86 MET A C 1
ATOM 672 O O . MET A 1 86 ? -3.649 -15.921 5.875 1.00 98.62 86 MET A O 1
ATOM 676 N N . ALA A 1 87 ? -4.320 -13.944 6.702 1.00 98.62 87 ALA A N 1
ATOM 677 C CA . ALA A 1 87 ? -3.044 -13.277 6.464 1.00 98.62 87 ALA A CA 1
ATOM 678 C C . ALA A 1 87 ? -1.924 -13.841 7.354 1.00 98.62 87 ALA A C 1
ATOM 680 O O . ALA A 1 87 ? -0.805 -13.981 6.872 1.00 98.62 87 ALA A O 1
ATOM 681 N N . ASN A 1 88 ? -2.207 -14.229 8.606 1.00 98.75 88 ASN A N 1
ATOM 682 C CA . ASN A 1 88 ? -1.216 -14.899 9.457 1.00 98.75 88 ASN A CA 1
ATOM 683 C C . ASN A 1 88 ? -0.854 -16.296 8.939 1.00 98.75 88 ASN A C 1
ATOM 685 O O . ASN A 1 88 ? 0.330 -16.600 8.857 1.00 98.75 88 ASN A O 1
ATOM 689 N N . LYS A 1 89 ? -1.836 -17.107 8.519 1.00 98.75 89 LYS A N 1
ATOM 690 C CA . LYS A 1 89 ? -1.562 -18.419 7.899 1.00 98.75 89 LYS A CA 1
ATOM 691 C C . LYS A 1 89 ? -0.692 -18.285 6.652 1.00 98.75 89 LYS A C 1
ATOM 693 O O . LYS A 1 89 ? 0.253 -19.045 6.473 1.00 98.75 89 LYS A O 1
ATOM 698 N N . LEU A 1 90 ? -0.995 -17.296 5.807 1.00 98.81 90 LEU A N 1
ATOM 699 C CA . LEU A 1 90 ? -0.160 -16.994 4.650 1.00 98.81 90 LEU A CA 1
ATOM 700 C C . LEU A 1 90 ? 1.240 -16.557 5.092 1.00 98.81 90 LEU A C 1
ATOM 702 O O . LEU A 1 90 ? 2.214 -17.073 4.566 1.00 98.81 90 LEU A O 1
ATOM 706 N N . ALA A 1 91 ? 1.360 -15.641 6.055 1.00 98.69 91 ALA A N 1
ATOM 707 C CA . ALA A 1 91 ? 2.657 -15.188 6.549 1.00 98.69 91 ALA A CA 1
ATOM 708 C C . ALA A 1 91 ? 3.518 -16.346 7.077 1.00 98.69 91 ALA A C 1
ATOM 710 O O . ALA A 1 91 ? 4.684 -16.424 6.712 1.00 98.69 91 ALA A O 1
ATOM 711 N N . GLU A 1 92 ? 2.944 -17.273 7.847 1.00 98.81 92 GLU A N 1
ATOM 712 C CA . GLU A 1 92 ? 3.626 -18.482 8.332 1.00 98.81 92 GLU A CA 1
ATOM 713 C C . GLU A 1 92 ? 4.121 -19.364 7.177 1.00 98.81 92 GLU A C 1
ATOM 715 O O . GLU A 1 92 ? 5.268 -19.811 7.180 1.00 98.81 92 GLU A O 1
ATOM 720 N N . GLU A 1 93 ? 3.299 -19.565 6.142 1.00 98.69 93 GLU A N 1
ATOM 721 C CA . GLU A 1 93 ? 3.727 -20.279 4.937 1.00 98.69 93 GLU A CA 1
ATOM 722 C C . GLU A 1 93 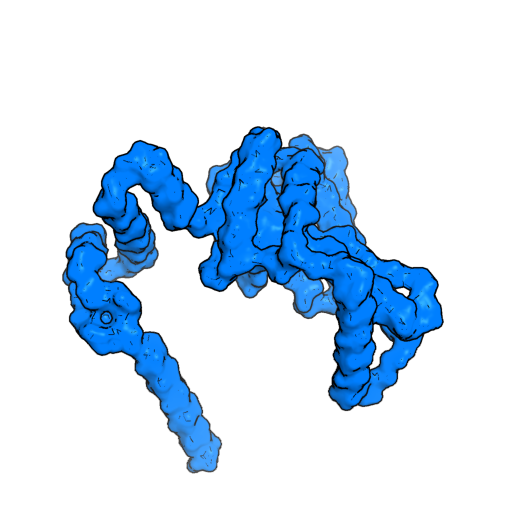? 4.886 -19.554 4.232 1.00 98.69 93 GLU A C 1
ATOM 724 O O . GLU A 1 93 ? 5.855 -20.189 3.817 1.00 98.69 93 GLU A O 1
ATOM 729 N N . LEU A 1 94 ? 4.817 -18.226 4.098 1.00 98.62 94 LEU A N 1
ATOM 730 C CA . LEU A 1 94 ? 5.864 -17.436 3.447 1.00 98.62 94 LEU A CA 1
ATOM 731 C C . LEU A 1 94 ? 7.167 -17.427 4.252 1.00 98.62 94 LEU A C 1
ATOM 733 O O . LEU A 1 94 ? 8.239 -17.536 3.661 1.00 98.62 94 LEU A O 1
ATOM 737 N N . GLU A 1 95 ? 7.087 -17.333 5.577 1.00 98.25 95 GLU A N 1
ATOM 738 C CA . GLU A 1 95 ? 8.226 -17.452 6.492 1.00 98.25 95 GLU A CA 1
ATOM 739 C C . GLU A 1 95 ? 8.902 -18.825 6.333 1.00 98.25 95 GLU A C 1
ATOM 741 O O . GLU A 1 95 ? 10.126 -18.899 6.201 1.00 98.25 95 GLU A O 1
ATOM 746 N N . GLN A 1 96 ? 8.115 -19.903 6.231 1.00 98.31 96 GLN A N 1
ATOM 747 C CA . GLN A 1 96 ? 8.634 -21.248 5.976 1.00 98.31 96 GLN A CA 1
ATOM 748 C C . GLN A 1 96 ? 9.270 -21.367 4.581 1.00 98.31 96 GLN A C 1
ATOM 750 O O . GLN A 1 96 ? 10.377 -21.885 4.453 1.00 98.31 96 GLN A O 1
ATOM 755 N N . ARG A 1 97 ? 8.642 -20.812 3.533 1.00 98.25 97 ARG A N 1
ATOM 756 C CA . ARG A 1 97 ? 9.233 -20.752 2.182 1.00 98.25 97 ARG A CA 1
ATOM 757 C C . ARG A 1 97 ? 10.572 -20.017 2.177 1.00 98.25 97 ARG A C 1
ATOM 759 O O . ARG A 1 97 ? 11.489 -20.432 1.473 1.00 98.25 97 ARG A O 1
ATOM 766 N N . VAL A 1 98 ? 10.707 -18.940 2.953 1.00 97.69 98 VAL A N 1
ATOM 767 C CA . VAL A 1 98 ? 11.984 -18.229 3.112 1.00 97.69 98 VAL A CA 1
ATOM 768 C C . VAL A 1 98 ? 13.024 -19.121 3.790 1.00 97.69 98 VAL A C 1
ATOM 770 O O . VAL A 1 98 ? 14.146 -19.199 3.291 1.00 97.69 98 VAL A O 1
ATOM 773 N N . ALA A 1 99 ? 12.660 -19.820 4.870 1.00 97.31 99 ALA A N 1
ATOM 774 C CA . ALA A 1 99 ? 13.555 -20.746 5.569 1.00 97.31 99 ALA A CA 1
ATOM 775 C C . ALA A 1 99 ? 14.029 -21.904 4.670 1.00 97.31 99 ALA A C 1
ATOM 777 O O . ALA A 1 99 ? 15.207 -22.261 4.694 1.00 97.31 99 ALA A O 1
ATOM 778 N N . ASP A 1 100 ? 13.138 -22.424 3.825 1.00 97.00 100 ASP A N 1
ATOM 779 C CA . ASP A 1 100 ? 13.411 -23.534 2.906 1.00 97.00 100 ASP A CA 1
ATOM 780 C C . ASP A 1 100 ? 14.055 -23.087 1.577 1.00 97.00 100 ASP A C 1
ATOM 782 O O . ASP A 1 100 ? 14.398 -23.919 0.736 1.00 97.00 100 ASP A O 1
ATOM 786 N N . GLY A 1 101 ? 14.215 -21.778 1.351 1.00 96.00 101 GLY A N 1
ATOM 787 C CA . GLY A 1 101 ? 14.757 -21.228 0.103 1.00 96.00 101 GLY A CA 1
ATOM 788 C C . GLY A 1 101 ? 13.828 -21.368 -1.113 1.00 96.00 101 GLY A C 1
ATOM 789 O O . GLY A 1 101 ? 14.291 -21.338 -2.255 1.00 96.00 101 GLY A O 1
ATOM 790 N N . VAL A 1 102 ? 12.519 -21.517 -0.894 1.00 97.25 102 VAL A N 1
ATOM 791 C CA . VAL A 1 102 ? 11.500 -21.668 -1.943 1.00 97.25 102 VAL A CA 1
ATOM 792 C C . VAL A 1 102 ? 11.113 -20.302 -2.511 1.00 97.25 102 VAL A C 1
ATOM 794 O O . VAL A 1 102 ? 10.275 -19.590 -1.961 1.00 97.25 102 VAL A O 1
ATOM 797 N N . SER A 1 103 ? 11.703 -19.956 -3.654 1.00 97.44 103 SER A N 1
ATOM 798 C CA . SER A 1 103 ? 11.411 -18.722 -4.390 1.00 97.44 103 SER A CA 1
ATOM 799 C C . SER A 1 103 ? 10.471 -18.977 -5.571 1.00 97.44 103 SER A C 1
ATOM 801 O O . SER A 1 103 ? 10.655 -19.939 -6.316 1.00 97.44 103 SER A O 1
ATOM 803 N N . VAL A 1 104 ? 9.497 -18.086 -5.791 1.00 97.69 104 VAL A N 1
ATOM 804 C CA . VAL A 1 104 ? 8.611 -18.132 -6.974 1.00 97.69 104 VAL A CA 1
ATOM 805 C C . VAL A 1 104 ? 9.216 -17.445 -8.205 1.00 97.69 104 VAL A C 1
ATOM 807 O O . VAL A 1 104 ? 8.662 -17.541 -9.297 1.00 97.69 104 VAL A O 1
ATOM 810 N N . PHE A 1 105 ? 10.369 -16.788 -8.045 1.00 96.88 105 PHE A N 1
ATOM 811 C CA . PHE A 1 105 ? 11.165 -16.226 -9.138 1.00 96.88 105 PHE A CA 1
ATOM 812 C C . PHE A 1 105 ? 12.587 -16.806 -9.153 1.00 96.88 105 PHE A C 1
ATOM 814 O O . PHE A 1 105 ? 13.112 -17.153 -8.088 1.00 96.88 105 PHE A O 1
ATOM 821 N N . PRO A 1 106 ? 13.252 -16.867 -10.325 1.00 95.12 106 PRO A N 1
ATOM 822 C CA . PRO A 1 106 ? 14.654 -17.266 -10.423 1.00 95.12 106 PRO A CA 1
ATOM 823 C C . PRO A 1 106 ? 15.588 -16.404 -9.563 1.00 95.12 106 PRO A C 1
ATOM 825 O O . PRO A 1 106 ? 15.344 -15.212 -9.348 1.00 95.12 106 PRO A O 1
ATOM 828 N N . ALA A 1 107 ? 16.702 -16.986 -9.118 1.00 93.88 107 ALA A N 1
ATOM 829 C CA . ALA A 1 107 ? 17.746 -16.243 -8.417 1.00 93.88 107 ALA A CA 1
ATOM 830 C C . ALA A 1 107 ? 18.268 -15.074 -9.277 1.00 93.88 107 ALA A C 1
ATOM 832 O O . ALA A 1 107 ? 18.458 -15.216 -10.485 1.00 93.88 107 ALA A O 1
ATOM 833 N N . GLY A 1 108 ? 18.497 -13.916 -8.653 1.00 91.25 108 GLY A N 1
ATOM 834 C CA . GLY A 1 108 ? 18.951 -12.701 -9.344 1.00 91.25 108 GLY A CA 1
ATOM 835 C C . GLY A 1 108 ? 17.855 -11.915 -10.079 1.00 91.25 108 GLY A C 1
ATOM 836 O O . GLY A 1 108 ? 18.174 -10.925 -10.738 1.00 91.25 108 GLY A O 1
ATOM 837 N N . THR A 1 109 ? 16.583 -12.320 -9.965 1.00 96.44 109 THR A N 1
ATOM 838 C CA . THR A 1 109 ? 15.443 -11.551 -10.496 1.00 96.44 109 THR A CA 1
ATOM 839 C C . THR A 1 109 ? 15.432 -10.134 -9.931 1.00 96.44 109 THR A C 1
ATOM 841 O O . THR A 1 109 ? 15.584 -9.938 -8.725 1.00 96.44 109 THR A O 1
ATOM 844 N N . LYS A 1 110 ? 15.223 -9.147 -10.810 1.00 95.94 110 LYS A N 1
ATOM 845 C CA . LYS A 1 110 ? 15.223 -7.730 -10.441 1.00 95.94 110 LYS A CA 1
ATOM 846 C C . LYS A 1 110 ? 14.025 -7.370 -9.572 1.00 95.94 110 LYS A C 1
ATOM 848 O O . LYS A 1 110 ? 12.892 -7.697 -9.912 1.00 95.94 110 LYS A O 1
ATOM 853 N N . ARG A 1 111 ? 14.280 -6.684 -8.462 1.00 98.19 111 ARG A N 1
ATOM 854 C CA . ARG A 1 111 ? 13.311 -6.362 -7.410 1.00 98.19 111 ARG A CA 1
ATOM 855 C C . ARG A 1 111 ? 12.783 -4.946 -7.598 1.00 98.19 111 ARG A C 1
ATOM 857 O O . ARG A 1 111 ? 13.561 -4.002 -7.672 1.00 98.19 111 ARG A O 1
ATOM 864 N N . ILE A 1 112 ? 11.468 -4.790 -7.662 1.00 98.44 112 ILE A N 1
ATOM 865 C CA . ILE A 1 112 ? 10.805 -3.522 -7.974 1.00 98.44 112 ILE A CA 1
ATOM 866 C C . ILE A 1 112 ? 9.929 -3.075 -6.805 1.00 98.44 112 ILE A C 1
ATOM 868 O O . ILE A 1 112 ? 9.145 -3.863 -6.271 1.00 98.44 112 ILE A O 1
ATOM 872 N N . LEU A 1 113 ? 10.032 -1.796 -6.441 1.00 98.62 113 LEU A N 1
ATOM 873 C CA . LEU A 1 113 ? 9.069 -1.114 -5.574 1.00 98.62 113 LEU A CA 1
ATOM 874 C C . LEU A 1 113 ? 8.092 -0.314 -6.433 1.00 98.62 113 LEU A C 1
ATOM 876 O O . LEU A 1 113 ? 8.512 0.438 -7.310 1.00 98.62 113 LEU A O 1
ATOM 880 N N . LEU A 1 114 ? 6.795 -0.423 -6.161 1.00 98.12 114 LEU A N 1
ATOM 881 C CA . LEU A 1 114 ? 5.796 0.491 -6.715 1.00 98.12 114 LEU A CA 1
ATOM 882 C C . LEU A 1 114 ? 5.466 1.579 -5.699 1.00 98.12 114 LEU A C 1
ATOM 884 O O . LEU A 1 114 ? 5.178 1.263 -4.551 1.00 98.12 114 LEU A O 1
ATOM 888 N N . THR A 1 115 ? 5.453 2.843 -6.108 1.00 97.88 115 THR A N 1
ATOM 889 C CA . THR A 1 115 ? 4.990 3.973 -5.278 1.00 97.88 115 THR A CA 1
ATOM 890 C C . THR A 1 115 ? 3.880 4.729 -5.994 1.00 97.88 115 THR A C 1
ATOM 892 O O . THR A 1 115 ? 3.820 4.708 -7.217 1.00 97.88 115 THR A O 1
ATOM 895 N N . GLY A 1 116 ? 2.992 5.396 -5.256 1.00 94.94 116 GLY A N 1
ATOM 896 C CA . GLY A 1 116 ? 2.029 6.341 -5.826 1.00 94.94 116 GLY A CA 1
ATOM 897 C C . GLY A 1 116 ? 0.577 6.023 -5.488 1.00 94.94 116 GLY A C 1
ATOM 898 O O . GLY A 1 116 ? 0.220 5.801 -4.334 1.00 94.94 116 GLY A O 1
ATOM 899 N N . THR A 1 117 ? -0.299 6.071 -6.479 1.00 94.00 117 THR A N 1
ATOM 900 C CA . THR A 1 117 ? -1.744 5.861 -6.291 1.00 94.00 117 THR A CA 1
ATOM 901 C C . THR A 1 117 ? -2.102 4.402 -5.959 1.00 94.00 117 THR A C 1
ATOM 903 O O . THR A 1 117 ? -1.420 3.485 -6.420 1.00 94.00 117 THR A O 1
ATOM 906 N N . PRO A 1 118 ? -3.171 4.149 -5.172 1.00 94.44 118 PRO A N 1
ATOM 907 C CA . PRO A 1 118 ? -3.614 2.788 -4.881 1.00 94.44 118 PRO A CA 1
ATOM 908 C C . PRO A 1 118 ? -4.127 2.072 -6.132 1.00 94.44 118 PRO A C 1
ATOM 910 O O . PRO A 1 118 ? -4.782 2.663 -6.993 1.00 94.44 118 PRO A O 1
ATOM 913 N N . LEU A 1 119 ? -3.901 0.764 -6.183 1.00 92.31 119 LEU A N 1
ATOM 914 C CA . LEU A 1 119 ? -4.411 -0.114 -7.228 1.00 92.31 119 LEU A CA 1
ATOM 915 C C . LEU A 1 119 ? -5.603 -0.888 -6.664 1.00 92.31 119 LEU A C 1
ATOM 917 O O . LEU A 1 119 ? -5.424 -1.869 -5.950 1.00 92.31 119 LEU A O 1
ATOM 921 N N . ALA A 1 120 ? -6.823 -0.431 -6.951 1.00 88.62 120 ALA A N 1
ATOM 922 C CA . ALA A 1 120 ? -8.047 -1.117 -6.530 1.00 88.62 120 ALA A CA 1
ATOM 923 C C . ALA A 1 120 ? -8.280 -2.404 -7.338 1.00 88.62 120 ALA A C 1
ATOM 925 O O . ALA A 1 120 ? -7.855 -2.496 -8.488 1.00 88.62 120 ALA A O 1
ATOM 926 N N . ILE A 1 121 ? -8.987 -3.384 -6.772 1.00 90.19 121 ILE A N 1
ATOM 927 C CA . ILE A 1 121 ? -9.390 -4.596 -7.500 1.00 90.19 121 ILE A CA 1
ATOM 928 C C . ILE A 1 121 ? -10.259 -4.230 -8.729 1.00 90.19 121 ILE A C 1
ATOM 930 O O . ILE A 1 121 ? -11.124 -3.361 -8.603 1.00 90.19 121 ILE A O 1
ATOM 934 N N . PRO A 1 122 ? -10.073 -4.841 -9.921 1.00 90.81 122 PRO A N 1
ATOM 935 C CA . PRO A 1 122 ? -9.080 -5.851 -10.315 1.00 90.81 122 PRO A CA 1
ATOM 936 C C . PRO A 1 122 ? -7.873 -5.265 -11.088 1.00 90.81 122 PRO A C 1
ATOM 938 O O . PRO A 1 122 ? -7.436 -5.812 -12.103 1.00 90.81 122 PRO A O 1
ATOM 941 N N . ASN A 1 123 ? -7.326 -4.121 -10.667 1.00 89.00 123 ASN A N 1
ATOM 942 C CA . ASN A 1 123 ? -6.204 -3.461 -11.344 1.00 89.00 123 ASN A CA 1
ATOM 943 C C . ASN A 1 123 ? -4.860 -4.160 -11.062 1.00 89.00 123 ASN A C 1
ATOM 945 O O . ASN A 1 123 ? -4.039 -3.680 -10.286 1.00 89.00 123 ASN A O 1
ATOM 949 N N . TRP A 1 124 ? -4.631 -5.294 -11.725 1.00 91.25 124 TRP A N 1
ATOM 950 C CA . TRP A 1 124 ? -3.404 -6.102 -11.606 1.00 91.25 124 TRP A CA 1
ATOM 951 C C . TRP A 1 124 ? -2.460 -5.965 -12.794 1.00 91.25 124 TRP A C 1
ATOM 953 O O . TRP A 1 124 ? -1.420 -6.618 -12.854 1.00 91.25 124 TRP A O 1
ATOM 963 N N . LYS A 1 125 ? -2.840 -5.150 -13.781 1.00 86.50 125 LYS A N 1
ATOM 964 C CA . LYS A 1 125 ? -2.146 -5.068 -15.068 1.00 86.50 125 LYS A CA 1
ATOM 965 C C . LYS A 1 125 ? -0.672 -4.715 -14.899 1.00 86.50 125 LYS A C 1
ATOM 967 O O . LYS A 1 125 ? 0.160 -5.285 -15.591 1.00 86.50 125 LYS A O 1
ATOM 972 N N . LEU A 1 126 ? -0.358 -3.774 -14.008 1.00 90.00 126 LEU A N 1
ATOM 973 C CA . LEU A 1 126 ? 1.014 -3.313 -13.830 1.00 90.00 126 LEU A CA 1
ATOM 974 C C . LEU A 1 126 ? 1.900 -4.408 -13.227 1.00 90.00 126 LEU A C 1
ATOM 976 O O . LEU A 1 126 ? 2.904 -4.754 -13.840 1.00 90.00 126 LEU A O 1
ATOM 980 N N . HIS A 1 127 ? 1.487 -5.007 -12.106 1.00 95.75 127 HIS A N 1
ATOM 981 C CA . HIS A 1 127 ? 2.164 -6.169 -11.522 1.00 95.75 127 HIS A CA 1
ATOM 982 C C . HIS A 1 127 ? 2.341 -7.295 -12.534 1.00 95.75 127 HIS A C 1
ATOM 984 O O . HIS A 1 127 ? 3.447 -7.785 -12.712 1.00 95.75 127 HIS A O 1
ATOM 990 N N . HIS A 1 128 ? 1.279 -7.642 -13.265 1.00 91.56 128 HIS A N 1
ATOM 991 C CA . HIS A 1 128 ? 1.335 -8.698 -14.270 1.00 91.56 128 HIS A CA 1
ATOM 992 C C . HIS A 1 128 ? 2.367 -8.410 -15.367 1.00 91.56 128 HIS A C 1
ATOM 994 O O . HIS A 1 128 ? 3.146 -9.294 -15.711 1.00 91.56 128 HIS A O 1
ATOM 1000 N N . VAL A 1 129 ? 2.401 -7.186 -15.905 1.00 89.38 129 VAL A N 1
ATOM 1001 C CA . VAL A 1 129 ? 3.366 -6.794 -16.943 1.00 89.38 129 VAL A CA 1
ATOM 1002 C C . VAL A 1 129 ? 4.796 -6.811 -16.406 1.00 89.38 129 VAL A C 1
ATOM 1004 O O . VAL A 1 129 ? 5.674 -7.339 -17.079 1.00 89.38 129 VAL A O 1
ATOM 1007 N N . ILE A 1 130 ? 5.039 -6.273 -15.209 1.00 89.69 130 ILE A N 1
ATOM 1008 C CA . ILE A 1 130 ? 6.378 -6.261 -14.595 1.00 89.69 130 ILE A CA 1
ATOM 1009 C C . ILE A 1 130 ? 6.876 -7.692 -14.380 1.00 89.69 130 ILE A C 1
ATOM 1011 O O . ILE A 1 130 ? 7.989 -8.026 -14.784 1.00 89.69 130 ILE A O 1
ATOM 1015 N N . GLU A 1 131 ? 6.031 -8.546 -13.800 1.00 94.19 131 GLU A N 1
ATOM 1016 C CA . GLU A 1 131 ? 6.408 -9.912 -13.435 1.00 94.19 131 GLU A CA 1
ATOM 1017 C C . GLU A 1 131 ? 6.619 -10.818 -14.647 1.00 94.19 131 GLU A C 1
ATOM 1019 O O . GLU A 1 131 ? 7.600 -11.555 -14.718 1.00 94.19 131 GLU A O 1
ATOM 1024 N N . THR A 1 132 ? 5.762 -10.702 -15.663 1.00 89.94 132 THR A N 1
ATOM 1025 C CA . THR A 1 132 ? 5.936 -11.436 -16.930 1.00 89.94 132 THR A CA 1
ATOM 1026 C C . THR A 1 132 ? 7.085 -10.905 -17.789 1.00 89.94 132 THR A C 1
ATOM 1028 O O . THR A 1 132 ? 7.545 -11.614 -18.681 1.00 89.94 132 THR A O 1
ATOM 1031 N N . SER A 1 133 ? 7.592 -9.701 -17.503 1.00 88.81 133 SER A N 1
ATOM 1032 C CA . SER A 1 133 ? 8.781 -9.132 -18.154 1.00 88.81 133 SER A CA 1
ATOM 1033 C C . SER A 1 133 ? 10.099 -9.520 -17.465 1.00 88.81 133 SER A C 1
ATOM 1035 O O . SER A 1 133 ? 11.155 -9.052 -17.884 1.00 88.81 133 SER A O 1
ATOM 1037 N N . GLY A 1 134 ? 10.063 -10.369 -16.429 1.00 85.19 134 GLY A N 1
ATOM 1038 C CA . GLY A 1 134 ? 11.264 -10.906 -15.775 1.00 85.19 134 GLY A CA 1
ATOM 1039 C C . GLY A 1 134 ? 11.768 -10.115 -14.563 1.00 85.19 134 GLY A C 1
ATOM 1040 O O . GLY A 1 134 ? 12.914 -10.297 -14.152 1.00 85.19 134 GLY A O 1
ATOM 1041 N N . ALA A 1 135 ? 10.938 -9.247 -13.985 1.00 95.19 135 ALA A N 1
ATOM 1042 C CA . ALA A 1 135 ? 11.192 -8.605 -12.694 1.00 95.19 135 ALA A CA 1
ATOM 1043 C C . ALA A 1 135 ? 10.200 -9.115 -11.633 1.00 95.19 135 ALA A C 1
ATOM 1045 O O . ALA A 1 135 ? 9.301 -9.884 -11.941 1.00 95.19 135 ALA A O 1
ATOM 1046 N N . ALA A 1 136 ? 10.340 -8.703 -10.378 1.00 97.94 136 ALA A N 1
ATOM 1047 C CA . ALA A 1 136 ? 9.429 -9.063 -9.296 1.00 97.94 136 ALA A CA 1
ATOM 1048 C C . ALA A 1 136 ? 9.037 -7.817 -8.509 1.00 97.94 136 ALA A C 1
ATOM 1050 O O . ALA A 1 136 ? 9.907 -7.055 -8.085 1.00 97.94 136 ALA A O 1
ATOM 1051 N N . VAL A 1 137 ? 7.739 -7.611 -8.275 1.00 98.44 137 VAL A N 1
ATOM 1052 C CA . VAL A 1 137 ? 7.296 -6.533 -7.387 1.00 98.44 137 VAL A CA 1
ATOM 1053 C C . VAL A 1 137 ? 7.393 -7.010 -5.939 1.00 98.44 137 VAL A C 1
ATOM 1055 O O . VAL A 1 137 ? 6.707 -7.943 -5.524 1.00 98.44 137 VAL A O 1
ATOM 1058 N N . VAL A 1 138 ? 8.244 -6.368 -5.146 1.00 98.38 138 VAL A N 1
ATOM 1059 C CA . VAL A 1 138 ? 8.545 -6.797 -3.768 1.00 98.38 138 VAL A CA 1
ATOM 1060 C C . VAL A 1 138 ? 7.977 -5.865 -2.704 1.00 98.38 138 VAL A C 1
ATOM 1062 O O . VAL A 1 138 ? 7.919 -6.255 -1.542 1.00 98.38 138 VAL A O 1
ATOM 1065 N N . CYS A 1 139 ? 7.539 -4.663 -3.084 1.00 98.38 139 CYS A N 1
ATOM 1066 C CA . CYS A 1 139 ? 6.954 -3.694 -2.164 1.00 98.38 139 CYS A CA 1
ATOM 1067 C C . CYS A 1 139 ? 6.037 -2.702 -2.893 1.00 98.38 139 CYS A C 1
ATOM 1069 O O . CYS A 1 139 ? 6.289 -2.323 -4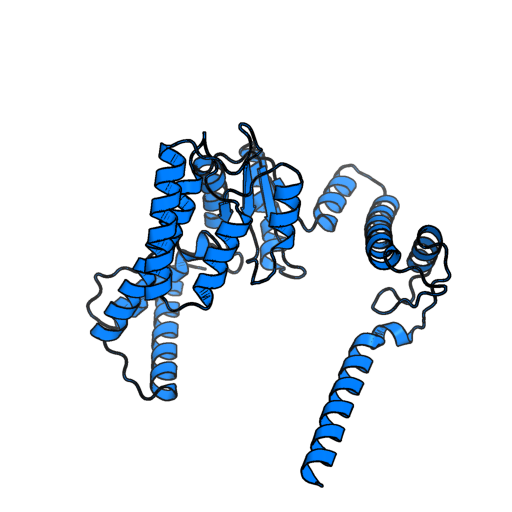.039 1.00 98.38 139 CYS A O 1
ATOM 1071 N N . GLU A 1 140 ? 4.995 -2.249 -2.202 1.00 98.31 140 GLU A N 1
ATOM 1072 C CA . GLU A 1 140 ? 4.009 -1.289 -2.684 1.00 98.31 140 GLU A CA 1
ATOM 1073 C C . GLU A 1 140 ? 3.844 -0.147 -1.667 1.00 98.31 140 GLU A C 1
ATOM 1075 O O . GLU A 1 140 ? 3.093 -0.261 -0.698 1.00 98.31 140 GLU A O 1
ATOM 1080 N N . GLU A 1 141 ? 4.506 0.985 -1.909 1.00 98.00 141 GLU A N 1
ATOM 1081 C CA . GLU A 1 141 ? 4.329 2.242 -1.174 1.00 98.00 141 GLU A CA 1
ATOM 1082 C C . GLU A 1 141 ? 3.043 2.947 -1.656 1.00 98.00 141 GLU A C 1
ATOM 1084 O O . GLU A 1 141 ? 3.043 3.903 -2.434 1.00 98.00 141 GLU A O 1
ATOM 1089 N N . MET A 1 142 ? 1.885 2.414 -1.256 1.00 96.00 142 MET A N 1
ATOM 1090 C CA . MET A 1 142 ? 0.547 2.894 -1.647 1.00 96.00 142 MET A CA 1
ATOM 1091 C C . MET A 1 142 ? -0.521 2.545 -0.609 1.00 96.00 142 MET A C 1
ATOM 1093 O O . MET A 1 142 ? -0.288 1.738 0.286 1.00 96.00 142 MET A O 1
ATOM 1097 N N . CYS A 1 143 ? -1.716 3.136 -0.724 1.00 96.31 143 CYS A N 1
ATOM 1098 C CA . CYS A 1 143 ? -2.814 2.871 0.216 1.00 96.31 143 CYS A CA 1
ATOM 1099 C C . CYS A 1 143 ? -3.381 1.445 0.117 1.00 96.31 143 CYS A C 1
ATOM 1101 O O . CYS A 1 143 ? -4.043 1.010 1.045 1.00 96.31 143 CYS A O 1
ATOM 1103 N N . THR A 1 144 ? -3.126 0.714 -0.972 1.00 95.75 144 THR A N 1
ATOM 1104 C CA . THR A 1 144 ? -3.379 -0.738 -1.100 1.00 95.75 144 THR A CA 1
ATOM 1105 C C . THR A 1 144 ? -2.122 -1.568 -0.804 1.00 95.75 144 THR A C 1
ATOM 1107 O O . THR A 1 144 ? -1.998 -2.697 -1.269 1.00 95.75 144 THR A O 1
ATOM 1110 N N . GLY A 1 145 ? -1.176 -0.995 -0.063 1.00 96.88 145 GLY A N 1
ATOM 1111 C CA . GLY A 1 145 ? 0.096 -1.587 0.338 1.00 96.88 145 GLY A CA 1
ATOM 1112 C C . GLY A 1 145 ? 0.533 -1.033 1.694 1.00 96.88 145 GLY A C 1
ATOM 1113 O O . GLY A 1 145 ? -0.298 -0.894 2.594 1.00 96.88 145 GLY A O 1
ATOM 1114 N N . THR A 1 146 ? 1.813 -0.687 1.847 1.00 97.81 146 THR A N 1
ATOM 1115 C CA . THR A 1 146 ? 2.430 -0.364 3.149 1.00 97.81 146 THR A CA 1
ATOM 1116 C C . THR A 1 146 ? 1.700 0.731 3.926 1.00 97.81 146 THR A C 1
ATOM 1118 O O . THR A 1 146 ? 1.442 0.562 5.118 1.00 97.81 146 THR A O 1
ATOM 1121 N N . ARG A 1 147 ? 1.223 1.794 3.260 1.00 97.56 147 ARG A N 1
ATOM 1122 C CA . ARG A 1 147 ? 0.493 2.898 3.921 1.00 97.56 147 ARG A CA 1
ATOM 1123 C C . ARG A 1 147 ? -0.793 2.458 4.629 1.00 97.56 147 ARG A C 1
ATOM 1125 O O . ARG A 1 147 ? -1.281 3.159 5.517 1.00 97.56 147 ARG A O 1
ATOM 1132 N N . TYR A 1 148 ? -1.366 1.312 4.262 1.00 97.50 148 TYR A N 1
ATOM 1133 C CA . TYR A 1 148 ? -2.545 0.781 4.942 1.00 97.50 148 TYR A CA 1
ATOM 1134 C C . TYR A 1 148 ? -2.232 0.249 6.344 1.00 97.50 148 TYR A C 1
ATOM 1136 O O . TYR A 1 148 ? -2.980 0.509 7.290 1.00 97.50 148 TYR A O 1
ATOM 1144 N N . PHE A 1 149 ? -1.143 -0.506 6.478 1.00 97.12 149 PHE A N 1
ATOM 1145 C CA . PHE A 1 149 ? -0.893 -1.343 7.650 1.00 97.12 149 PHE A CA 1
ATOM 1146 C C . PHE A 1 149 ? 0.344 -0.954 8.462 1.00 97.12 149 PHE A C 1
ATOM 1148 O O . PHE A 1 149 ? 0.480 -1.428 9.579 1.00 97.12 149 PHE A O 1
ATOM 1155 N N . GLU A 1 150 ? 1.206 -0.073 7.957 1.00 94.88 150 GLU A N 1
ATOM 1156 C CA . GLU A 1 150 ? 2.466 0.291 8.621 1.00 94.88 150 GLU A CA 1
ATOM 1157 C C . GLU A 1 150 ? 2.282 1.017 9.965 1.00 94.88 150 GLU A C 1
ATOM 1159 O O . GLU A 1 150 ? 3.127 0.907 10.847 1.00 94.88 150 GLU A O 1
ATOM 1164 N N . ASN A 1 151 ? 1.165 1.730 10.143 1.00 97.19 151 ASN A N 1
ATOM 1165 C CA . ASN A 1 151 ? 0.870 2.476 11.367 1.00 97.19 151 ASN A CA 1
ATOM 1166 C C . ASN A 1 151 ? -0.326 1.887 12.125 1.00 97.19 151 ASN A C 1
ATOM 1168 O O . ASN A 1 151 ? -1.425 1.763 11.564 1.00 97.19 151 ASN A O 1
ATOM 1172 N N . GLU A 1 152 ? -0.132 1.639 13.420 1.00 98.25 152 GLU A N 1
ATOM 1173 C CA . GLU A 1 152 ? -1.149 1.174 14.368 1.00 98.25 152 GLU A CA 1
ATOM 1174 C C . GLU A 1 152 ? -1.722 2.314 15.215 1.00 98.25 152 GLU A C 1
ATOM 1176 O O . GLU A 1 152 ? -1.116 3.380 15.366 1.00 98.25 152 GLU A O 1
ATOM 1181 N N . VAL A 1 153 ? -2.937 2.092 15.713 1.00 98.62 153 VAL A N 1
ATOM 1182 C CA . VAL A 1 153 ? -3.609 2.975 16.676 1.00 98.62 153 VAL A CA 1
ATOM 1183 C C . VAL A 1 153 ? -3.127 2.596 18.072 1.00 98.62 153 VAL A C 1
ATOM 1185 O O . VAL A 1 153 ? -3.006 1.405 18.349 1.00 98.62 153 VAL A O 1
ATOM 1188 N N . ASP A 1 154 ? -2.862 3.575 18.935 1.00 98.12 154 ASP A N 1
ATOM 1189 C CA . ASP A 1 154 ? -2.551 3.310 20.342 1.00 98.12 154 ASP A CA 1
ATOM 1190 C C . ASP A 1 154 ? -3.751 2.654 21.050 1.00 98.12 154 ASP A C 1
ATOM 1192 O O . ASP A 1 154 ? -4.861 3.185 21.043 1.00 98.12 154 ASP A O 1
ATOM 1196 N N . GLU A 1 155 ? -3.517 1.482 21.642 1.00 98.25 155 GLU A N 1
ATOM 1197 C CA . GLU A 1 155 ? -4.526 0.651 22.314 1.00 98.25 155 GLU A CA 1
ATOM 1198 C C . GLU A 1 155 ? -4.631 0.958 23.824 1.00 98.25 155 GLU A C 1
ATOM 1200 O O . GLU A 1 155 ? -5.382 0.294 24.534 1.00 98.25 155 GLU A O 1
ATOM 1205 N N . SER A 1 156 ? -3.866 1.928 24.346 1.00 98.06 156 SER A N 1
ATOM 1206 C CA . SER A 1 156 ? -3.812 2.233 25.788 1.00 98.06 156 SER A CA 1
ATOM 1207 C C . SER A 1 156 ? -4.890 3.209 26.283 1.00 98.06 156 SER A C 1
ATOM 1209 O O . SER A 1 156 ? -5.027 3.430 27.489 1.00 98.06 156 SER A O 1
ATOM 1211 N N . GLN A 1 157 ? -5.666 3.793 25.369 1.00 97.88 157 GLN A N 1
ATOM 1212 C CA . GLN A 1 157 ? -6.635 4.843 25.675 1.00 97.88 157 GLN A CA 1
ATOM 1213 C C . GLN A 1 157 ? -7.876 4.293 26.392 1.00 97.88 157 GLN A C 1
ATOM 1215 O O . GLN A 1 157 ? -8.461 3.295 25.977 1.00 97.88 157 GLN A O 1
ATOM 1220 N N . THR A 1 158 ? -8.305 4.980 27.455 1.00 97.25 158 THR A N 1
ATOM 1221 C CA . THR A 1 158 ? -9.393 4.538 28.354 1.00 97.25 158 THR A CA 1
ATOM 1222 C C . THR A 1 158 ? -10.636 5.433 28.319 1.00 97.25 158 THR A C 1
ATOM 1224 O O . THR A 1 158 ? -11.587 5.196 29.061 1.00 97.25 158 THR A O 1
ATOM 1227 N N . THR A 1 159 ? -10.654 6.446 27.451 1.00 98.44 159 THR A N 1
ATOM 1228 C CA . THR A 1 159 ? -11.818 7.306 27.192 1.00 98.44 159 THR A CA 1
ATOM 1229 C C . THR A 1 159 ? -12.092 7.384 25.693 1.00 98.44 159 THR A C 1
ATOM 1231 O O . THR A 1 159 ? -11.189 7.146 24.886 1.00 98.44 159 THR A O 1
ATOM 1234 N N . LEU A 1 160 ? -13.323 7.738 25.307 1.00 98.12 160 LEU A N 1
ATOM 1235 C CA . LEU A 1 160 ? -13.679 7.910 23.894 1.00 98.12 160 LEU A CA 1
ATOM 1236 C C . LEU A 1 160 ? -12.866 9.042 23.258 1.00 98.12 160 LEU A C 1
ATOM 1238 O O . LEU A 1 160 ? -12.349 8.884 22.157 1.00 98.12 160 LEU A O 1
ATOM 1242 N N . GLU A 1 161 ? -12.671 10.148 23.976 1.00 98.25 161 GLU A N 1
ATOM 1243 C CA . GLU A 1 161 ? -11.866 11.280 23.511 1.00 98.25 161 GLU A CA 1
ATOM 1244 C C . GLU A 1 161 ? -10.410 10.862 23.263 1.00 98.25 161 GLU A C 1
ATOM 1246 O O . GLU A 1 161 ? -9.827 11.215 22.236 1.00 98.25 161 GLU A O 1
ATOM 1251 N N . GLY A 1 162 ? -9.836 10.060 24.168 1.00 98.56 162 GLY A N 1
ATOM 1252 C CA . GLY A 1 162 ? -8.497 9.500 24.002 1.00 98.56 162 GLY A CA 1
ATOM 1253 C C . GLY A 1 162 ? -8.414 8.565 22.795 1.00 98.56 162 GLY A C 1
ATOM 1254 O O . GLY A 1 162 ? -7.490 8.669 21.989 1.00 98.56 162 GLY A O 1
ATOM 1255 N N . GLN A 1 163 ? -9.409 7.695 22.604 1.00 98.69 163 GLN A N 1
ATOM 1256 C CA . GLN A 1 163 ? -9.474 6.791 21.451 1.00 98.69 163 GLN A CA 1
ATOM 1257 C C . GLN A 1 163 ? -9.615 7.551 20.121 1.00 98.69 163 GLN A C 1
ATOM 1259 O O . GLN A 1 163 ? -8.948 7.202 19.144 1.00 98.69 163 GLN A O 1
ATOM 1264 N N . PHE A 1 164 ? -10.415 8.620 20.068 1.00 98.69 164 PHE A N 1
ATOM 1265 C CA . PHE A 1 164 ? -10.512 9.492 18.891 1.00 98.69 164 PHE A CA 1
ATOM 1266 C C . PHE A 1 164 ? -9.188 10.198 18.593 1.00 98.69 164 PHE A C 1
ATOM 1268 O O . PHE A 1 164 ? -8.781 10.268 17.429 1.00 98.69 164 PHE A O 1
ATOM 1275 N N . MET A 1 165 ? -8.475 10.647 19.629 1.00 98.56 165 MET A N 1
ATOM 1276 C CA . MET A 1 165 ? -7.138 11.215 19.471 1.00 98.56 165 MET A CA 1
ATOM 1277 C C . MET A 1 165 ? -6.156 10.187 18.898 1.00 98.56 165 MET A C 1
ATOM 1279 O O . MET A 1 165 ? -5.512 10.460 17.887 1.00 98.56 165 MET A O 1
ATOM 1283 N N . ALA A 1 166 ? -6.103 8.973 19.452 1.00 98.69 166 ALA A N 1
ATOM 1284 C CA . ALA A 1 166 ? -5.226 7.909 18.958 1.00 98.69 166 ALA A CA 1
ATOM 1285 C C . ALA A 1 166 ? -5.533 7.514 17.500 1.00 98.69 166 ALA A C 1
ATOM 1287 O O . ALA A 1 166 ? -4.621 7.272 16.698 1.00 98.69 166 ALA A O 1
ATOM 1288 N N . LEU A 1 167 ? -6.815 7.478 17.118 1.00 98.62 167 LEU A N 1
ATOM 1289 C CA . LEU A 1 167 ? -7.237 7.270 15.730 1.00 98.62 167 LEU A CA 1
ATOM 1290 C C . LEU A 1 167 ? -6.746 8.400 14.818 1.00 98.62 167 LEU A C 1
ATOM 1292 O O . LEU A 1 167 ? -6.237 8.131 13.722 1.00 98.62 167 LEU A O 1
ATOM 1296 N N . SER A 1 168 ? -6.867 9.648 15.276 1.00 98.31 168 SER A N 1
ATOM 1297 C CA . SER A 1 168 ? -6.399 10.827 14.552 1.00 98.31 168 SER A CA 1
ATOM 1298 C C . SER A 1 168 ? -4.883 10.809 14.349 1.00 98.31 168 SER A C 1
ATOM 1300 O O . SER A 1 168 ? -4.402 10.941 13.219 1.00 98.31 168 SER A O 1
ATOM 1302 N N . GLU A 1 169 ? -4.121 10.545 15.409 1.00 98.00 169 GLU A N 1
ATOM 1303 C CA . GLU A 1 169 ? -2.664 10.434 15.368 1.00 98.00 169 GLU A CA 1
ATOM 1304 C C . GLU A 1 169 ? -2.209 9.357 14.383 1.00 98.00 169 GLU A C 1
ATOM 1306 O O . GLU A 1 169 ? -1.366 9.615 13.519 1.00 98.00 169 GLU A O 1
ATOM 1311 N N . ARG A 1 170 ? -2.810 8.159 14.438 1.00 97.75 170 ARG A N 1
ATOM 1312 C CA . ARG A 1 170 ? -2.525 7.093 13.469 1.00 97.75 170 ARG A CA 1
ATOM 1313 C C . ARG A 1 170 ? -2.832 7.535 12.044 1.00 97.75 170 ARG A C 1
ATOM 1315 O O . ARG A 1 170 ? -2.067 7.229 11.130 1.00 97.75 170 ARG A O 1
ATOM 1322 N N . TYR A 1 171 ? -3.955 8.217 11.821 1.00 95.69 171 TYR A N 1
ATOM 1323 C CA . TYR A 1 171 ? -4.334 8.684 10.488 1.00 95.69 171 TYR A CA 1
ATOM 1324 C C . TYR A 1 171 ? -3.319 9.692 9.933 1.00 95.69 171 TYR A C 1
ATOM 1326 O O . TYR A 1 171 ? -2.924 9.596 8.768 1.00 95.69 171 TYR A O 1
ATOM 1334 N N . MET A 1 172 ? -2.843 10.601 10.783 1.00 95.56 172 MET A N 1
ATOM 1335 C CA . MET A 1 172 ? -1.890 11.650 10.422 1.00 95.56 172 MET A CA 1
ATOM 1336 C C . MET A 1 172 ? -0.472 11.123 10.168 1.00 95.56 172 MET A C 1
ATOM 1338 O O . MET A 1 172 ? 0.294 11.774 9.456 1.00 95.56 172 MET A O 1
ATOM 1342 N N . LYS A 1 173 ? -0.130 9.909 10.617 1.00 95.31 173 LYS A N 1
ATOM 1343 C CA . LYS A 1 173 ? 1.120 9.230 10.224 1.00 95.31 173 LYS A CA 1
ATOM 1344 C C . LYS A 1 173 ? 1.147 8.796 8.749 1.00 95.31 173 LYS A C 1
ATOM 1346 O O . LYS A 1 173 ? 2.222 8.588 8.204 1.00 95.31 173 LYS A O 1
ATOM 1351 N N . ASN A 1 174 ? 0.008 8.722 8.049 1.00 93.88 174 ASN A N 1
ATOM 1352 C CA . ASN A 1 174 ? -0.012 8.303 6.639 1.00 93.88 174 ASN A CA 1
ATOM 1353 C C . ASN A 1 174 ? 0.499 9.405 5.702 1.00 93.88 174 ASN A C 1
ATOM 1355 O O . ASN A 1 174 ? -0.098 10.482 5.606 1.00 93.88 174 ASN A O 1
ATOM 1359 N N . ASN A 1 175 ? 1.570 9.144 4.957 1.00 95.88 175 ASN A N 1
ATOM 1360 C CA . ASN A 1 175 ? 2.181 10.107 4.037 1.00 95.88 175 ASN A CA 1
ATOM 1361 C C . ASN A 1 175 ? 1.535 10.065 2.639 1.00 95.88 175 ASN A C 1
ATOM 1363 O O . ASN A 1 175 ? 2.092 9.567 1.661 1.00 95.88 175 ASN A O 1
ATOM 1367 N N . CYS A 1 176 ? 0.298 10.560 2.550 1.00 94.50 176 CYS A N 1
ATOM 1368 C CA . CYS A 1 176 ? -0.418 10.750 1.286 1.00 94.50 176 CYS A CA 1
ATOM 1369 C C . CYS A 1 176 ? -0.071 12.105 0.650 1.00 94.50 176 CYS A C 1
ATOM 1371 O O . CYS A 1 176 ? -0.001 13.105 1.362 1.00 94.50 176 CYS A O 1
ATOM 1373 N N . ALA A 1 177 ? 0.000 12.156 -0.685 1.00 94.38 177 ALA A N 1
ATOM 1374 C CA . ALA A 1 177 ? 0.213 13.382 -1.464 1.00 94.38 177 ALA A CA 1
ATOM 1375 C C . ALA A 1 177 ? -0.855 14.476 -1.227 1.00 94.38 177 ALA A C 1
ATOM 1377 O O . ALA A 1 177 ? -0.669 15.630 -1.602 1.00 94.38 177 ALA A O 1
ATOM 1378 N N . CYS A 1 178 ? -1.989 14.138 -0.596 1.00 92.88 178 CYS A N 1
ATOM 1379 C CA . CYS A 1 178 ? -2.983 15.118 -0.147 1.00 92.88 178 CYS A CA 1
ATOM 1380 C C . CYS A 1 178 ? -2.458 16.050 0.955 1.00 92.88 178 CYS A C 1
ATOM 1382 O O . CYS A 1 178 ? -2.997 17.141 1.134 1.00 92.88 178 CYS A O 1
ATOM 1384 N N . PHE A 1 179 ? -1.448 15.632 1.719 1.00 92.19 179 PHE A N 1
ATOM 1385 C CA . PHE A 1 179 ? -0.823 16.476 2.728 1.00 92.19 179 PHE A CA 1
ATOM 1386 C C . PHE A 1 179 ? 0.296 17.305 2.099 1.00 92.19 179 PHE A C 1
ATOM 1388 O O . PHE A 1 179 ? 1.023 16.833 1.238 1.00 92.19 179 PHE A O 1
ATOM 1395 N N . THR A 1 180 ? 0.454 18.552 2.541 1.00 84.81 180 THR A N 1
ATOM 1396 C CA . THR A 1 180 ? 1.554 19.416 2.109 1.00 84.81 180 THR A CA 1
ATOM 1397 C C . THR A 1 180 ? 2.127 20.200 3.297 1.00 84.81 180 THR A C 1
ATOM 1399 O O . THR A 1 180 ? 1.348 20.686 4.142 1.00 84.81 180 THR A O 1
ATOM 1402 N N . PRO A 1 181 ? 3.467 20.310 3.408 1.00 89.62 181 PRO A N 1
ATOM 1403 C CA . PRO A 1 181 ? 4.462 19.522 2.656 1.00 89.62 181 PRO A CA 1
ATOM 1404 C C . PRO A 1 181 ? 4.422 18.025 3.054 1.00 89.62 181 PRO A C 1
ATOM 1406 O O . PRO A 1 181 ? 3.862 17.692 4.099 1.00 89.62 181 PRO A O 1
ATOM 1409 N N . ASN A 1 182 ? 4.991 17.131 2.232 1.00 93.62 182 ASN A N 1
ATOM 1410 C CA . ASN A 1 182 ? 4.959 15.668 2.443 1.00 93.62 182 ASN A CA 1
ATOM 1411 C C . ASN A 1 182 ? 6.348 14.978 2.392 1.00 93.62 182 ASN A C 1
ATOM 1413 O O . ASN A 1 182 ? 6.490 13.934 1.756 1.00 93.62 182 ASN A O 1
ATOM 1417 N N . PRO A 1 183 ? 7.394 15.515 3.053 1.00 94.06 183 PRO A N 1
ATOM 1418 C CA . PRO A 1 183 ? 8.741 14.932 2.985 1.00 94.06 183 PRO A CA 1
ATOM 1419 C C . PRO A 1 183 ? 8.797 13.493 3.521 1.00 94.06 183 PRO A C 1
ATOM 1421 O O . PRO A 1 183 ? 9.552 12.677 2.999 1.00 94.06 183 PRO A O 1
ATOM 1424 N N . GLY A 1 184 ? 7.926 13.149 4.477 1.00 96.06 184 GLY A N 1
ATOM 1425 C CA . GLY A 1 184 ? 7.842 11.801 5.037 1.00 96.06 184 GLY A CA 1
ATOM 1426 C C . GLY A 1 184 ? 7.554 10.714 3.995 1.00 96.06 184 GLY A C 1
ATOM 1427 O O . GLY A 1 184 ? 8.046 9.603 4.140 1.00 96.06 184 GLY A O 1
ATOM 1428 N N . ARG A 1 185 ? 6.835 11.015 2.898 1.00 97.00 185 ARG A N 1
ATOM 1429 C CA . ARG A 1 185 ? 6.638 10.027 1.819 1.00 97.00 185 ARG A CA 1
ATOM 1430 C C . ARG A 1 185 ? 7.953 9.706 1.115 1.00 97.00 185 ARG A C 1
ATOM 1432 O O . ARG A 1 185 ? 8.210 8.549 0.814 1.00 97.00 185 ARG A O 1
ATOM 1439 N N . ILE A 1 186 ? 8.783 10.714 0.850 1.00 97.38 186 ILE A N 1
ATOM 1440 C CA . ILE A 1 186 ? 10.096 10.518 0.221 1.00 97.38 186 ILE A CA 1
ATOM 1441 C C . ILE A 1 186 ? 10.983 9.664 1.136 1.00 97.38 186 ILE A C 1
ATOM 1443 O O . ILE A 1 186 ? 11.593 8.700 0.674 1.00 97.38 186 ILE A O 1
ATOM 1447 N N . GLU A 1 187 ? 10.994 9.976 2.434 1.00 97.94 187 GLU A N 1
ATOM 1448 C CA . GLU A 1 187 ? 11.710 9.200 3.452 1.00 97.94 187 GLU A CA 1
ATOM 1449 C C . GLU A 1 187 ? 11.231 7.740 3.492 1.00 97.94 187 GLU A C 1
ATOM 1451 O O . GLU A 1 187 ? 12.055 6.822 3.497 1.00 97.94 187 GLU A O 1
ATOM 1456 N N . ASP A 1 188 ? 9.915 7.513 3.438 1.00 98.25 188 ASP A N 1
ATOM 1457 C CA . ASP A 1 188 ? 9.322 6.176 3.384 1.00 98.25 188 ASP A CA 1
ATOM 1458 C C . ASP A 1 188 ? 9.741 5.412 2.128 1.00 98.25 188 ASP A C 1
ATOM 1460 O O . ASP A 1 188 ? 10.171 4.264 2.236 1.00 98.25 188 ASP A O 1
ATOM 1464 N N . ILE A 1 189 ? 9.680 6.027 0.942 1.00 98.44 189 ILE A N 1
ATOM 1465 C CA . ILE A 1 189 ? 10.067 5.363 -0.311 1.00 98.44 189 ILE A CA 1
ATOM 1466 C C . ILE A 1 189 ? 11.548 4.968 -0.268 1.00 98.44 189 ILE A C 1
ATOM 1468 O O . ILE A 1 189 ? 11.874 3.829 -0.598 1.00 98.44 189 ILE A O 1
ATOM 1472 N N . ILE A 1 190 ? 12.442 5.862 0.169 1.00 98.62 190 ILE A N 1
ATOM 1473 C CA . ILE A 1 190 ? 13.884 5.573 0.268 1.00 98.62 190 ILE A CA 1
ATOM 1474 C C . ILE A 1 190 ? 14.140 4.457 1.286 1.00 98.62 190 ILE A C 1
ATOM 1476 O O . ILE A 1 190 ? 14.883 3.511 1.006 1.00 98.62 190 ILE A O 1
ATOM 1480 N N . ARG A 1 191 ? 13.513 4.532 2.465 1.00 98.44 191 ARG A N 1
ATOM 1481 C CA . ARG A 1 191 ? 13.622 3.500 3.504 1.00 98.44 191 ARG A CA 1
ATOM 1482 C C . ARG A 1 191 ? 13.139 2.148 2.989 1.00 98.44 191 ARG A C 1
ATOM 1484 O O . ARG A 1 191 ? 13.849 1.156 3.143 1.00 98.44 191 ARG A O 1
ATOM 1491 N N . LEU A 1 192 ? 11.965 2.097 2.363 1.00 98.56 192 LEU A N 1
ATOM 1492 C CA . LEU A 1 192 ? 11.394 0.871 1.808 1.00 98.56 192 LEU A CA 1
ATOM 1493 C C . LEU A 1 192 ? 12.257 0.327 0.665 1.00 98.56 192 LEU A C 1
ATOM 1495 O O . LEU A 1 192 ? 12.519 -0.872 0.637 1.00 98.56 192 LEU A O 1
ATOM 1499 N N . ALA A 1 193 ? 12.773 1.180 -0.220 1.00 98.38 193 ALA A N 1
ATOM 1500 C CA . ALA A 1 193 ? 13.679 0.767 -1.287 1.00 98.38 193 ALA A CA 1
ATOM 1501 C C . ALA A 1 193 ? 14.938 0.072 -0.736 1.00 98.38 193 ALA A C 1
ATOM 1503 O O . ALA A 1 193 ? 15.327 -0.987 -1.231 1.00 98.38 193 ALA A O 1
ATOM 1504 N N . LYS A 1 194 ? 15.525 0.612 0.341 1.00 97.88 194 LYS A N 1
ATOM 1505 C CA . LYS A 1 194 ? 16.695 0.029 1.018 1.00 97.88 194 LYS A CA 1
ATOM 1506 C C . LYS A 1 194 ? 16.356 -1.277 1.739 1.00 97.88 194 LYS A C 1
ATOM 1508 O O . LYS A 1 194 ? 17.033 -2.282 1.540 1.00 97.88 194 LYS A O 1
ATOM 1513 N N . VAL A 1 195 ? 15.296 -1.287 2.548 1.00 97.56 195 VAL A N 1
ATOM 1514 C CA . VAL A 1 195 ? 14.911 -2.451 3.368 1.00 97.56 195 VAL A CA 1
ATOM 1515 C C . VAL A 1 195 ? 14.444 -3.632 2.509 1.00 97.56 195 VAL A C 1
ATOM 1517 O O . VAL A 1 195 ? 14.744 -4.775 2.840 1.00 97.56 195 VAL A O 1
ATOM 1520 N N . TYR A 1 196 ? 13.753 -3.372 1.396 1.00 98.00 196 TYR A N 1
ATOM 1521 C CA . TYR A 1 196 ? 13.335 -4.406 0.440 1.00 98.00 196 TYR A CA 1
ATOM 1522 C C . TYR A 1 196 ? 14.378 -4.690 -0.646 1.00 98.00 196 TYR A C 1
ATOM 1524 O O . TYR A 1 196 ? 14.145 -5.575 -1.474 1.00 98.00 196 TYR A O 1
ATOM 1532 N N . GLN A 1 197 ? 15.508 -3.976 -0.633 1.00 96.56 197 GLN A N 1
ATOM 1533 C CA . GLN A 1 197 ? 16.639 -4.150 -1.548 1.00 96.56 197 GLN A CA 1
ATOM 1534 C C . GLN A 1 197 ? 16.200 -4.123 -3.009 1.00 96.56 197 GLN A C 1
ATOM 1536 O O . GLN A 1 197 ? 16.355 -5.096 -3.744 1.00 96.56 197 GLN A O 1
ATOM 1541 N N . VAL A 1 198 ? 15.556 -3.028 -3.402 1.00 97.62 198 VAL A N 1
ATOM 1542 C CA . VAL A 1 198 ? 15.001 -2.901 -4.750 1.00 97.62 198 VAL A CA 1
ATOM 1543 C C . VAL A 1 198 ? 16.062 -2.432 -5.738 1.00 97.62 198 VAL A C 1
ATOM 1545 O O . VAL A 1 198 ? 16.871 -1.560 -5.437 1.00 97.62 198 VAL A O 1
ATOM 1548 N N . ASP A 1 199 ? 16.035 -3.003 -6.938 1.00 96.75 199 ASP A N 1
ATOM 1549 C CA . ASP A 1 199 ? 16.854 -2.582 -8.074 1.00 96.75 199 ASP A CA 1
ATOM 1550 C C . ASP A 1 199 ? 16.280 -1.338 -8.768 1.00 96.75 199 ASP A C 1
ATOM 1552 O O . ASP A 1 199 ? 16.982 -0.654 -9.511 1.00 96.75 199 ASP A O 1
ATOM 1556 N N . GLY A 1 200 ? 14.992 -1.056 -8.562 1.00 95.00 200 GLY A N 1
ATOM 1557 C CA . GLY A 1 200 ? 14.335 0.106 -9.137 1.00 95.00 200 GLY A CA 1
ATOM 1558 C C . GLY A 1 200 ? 12.966 0.382 -8.534 1.00 95.00 200 GLY A C 1
ATOM 1559 O O . GLY A 1 200 ? 12.312 -0.486 -7.951 1.00 95.00 200 GLY A O 1
ATOM 1560 N N . VAL A 1 201 ? 12.529 1.622 -8.703 1.00 97.94 201 VAL A N 1
ATOM 1561 C CA . VAL A 1 201 ? 11.222 2.121 -8.289 1.00 97.94 201 VAL A CA 1
ATOM 1562 C C . VAL A 1 201 ? 10.399 2.429 -9.533 1.00 97.94 201 VAL A C 1
ATOM 1564 O O . VAL A 1 201 ? 10.903 2.996 -10.501 1.00 97.94 201 VAL A O 1
ATOM 1567 N N . ILE A 1 202 ? 9.115 2.084 -9.512 1.00 96.00 202 ILE A N 1
ATOM 1568 C CA . ILE A 1 202 ? 8.155 2.546 -10.510 1.00 96.00 202 ILE A CA 1
ATOM 1569 C C . ILE A 1 202 ? 7.130 3.448 -9.819 1.00 96.00 202 ILE A C 1
ATOM 1571 O O . ILE A 1 202 ? 6.390 2.999 -8.943 1.00 96.00 202 ILE A O 1
ATOM 1575 N N . ASP A 1 203 ? 7.076 4.715 -10.230 1.00 94.31 203 ASP A N 1
ATOM 1576 C CA . ASP A 1 203 ? 6.059 5.669 -9.788 1.00 94.31 203 ASP A CA 1
ATOM 1577 C C . ASP A 1 203 ? 4.772 5.487 -10.612 1.00 94.31 203 ASP A C 1
ATOM 1579 O O . ASP A 1 203 ? 4.727 5.615 -11.844 1.00 94.31 203 ASP A O 1
ATOM 1583 N N . VAL A 1 204 ? 3.710 5.115 -9.911 1.00 91.88 204 VAL A N 1
ATOM 1584 C CA . VAL A 1 204 ? 2.416 4.720 -10.445 1.00 91.88 204 VAL A CA 1
ATOM 1585 C C . VAL A 1 204 ? 1.401 5.811 -10.158 1.00 91.88 204 VAL A C 1
ATOM 1587 O O . VAL A 1 204 ? 0.907 5.944 -9.036 1.00 91.88 204 VAL A O 1
ATOM 1590 N N . ASN A 1 205 ? 1.019 6.548 -11.198 1.00 88.69 205 ASN A N 1
ATOM 1591 C CA . ASN A 1 205 ? 0.023 7.601 -11.085 1.00 88.69 205 ASN A CA 1
ATOM 1592 C C . ASN A 1 205 ? -1.227 7.265 -11.908 1.00 88.69 205 ASN A C 1
ATOM 1594 O O . ASN A 1 205 ? -1.169 7.124 -13.134 1.00 88.69 205 ASN A O 1
ATOM 1598 N N . LEU A 1 206 ? -2.377 7.135 -11.243 1.00 83.69 206 LEU A N 1
ATOM 1599 C CA . LEU A 1 206 ? -3.664 7.071 -11.925 1.00 83.69 206 LEU A CA 1
ATOM 1600 C C . LEU A 1 206 ? -3.908 8.391 -12.658 1.00 83.69 206 LEU A C 1
ATOM 1602 O O . LEU A 1 206 ? -3.656 9.479 -12.140 1.00 83.69 206 LEU A O 1
ATOM 1606 N N . LYS A 1 207 ? -4.426 8.286 -13.885 1.00 77.38 207 LYS A N 1
ATOM 1607 C CA . LYS A 1 207 ? -4.673 9.448 -14.739 1.00 77.38 207 LYS A CA 1
ATOM 1608 C C . LYS A 1 207 ? -5.510 10.489 -13.987 1.00 77.38 207 LYS A C 1
ATOM 1610 O O . LYS A 1 207 ? -6.554 10.151 -13.438 1.00 77.38 207 LYS A O 1
ATOM 1615 N N . PHE A 1 208 ? -5.056 11.742 -14.030 1.00 78.56 208 PHE A N 1
ATOM 1616 C CA . PHE A 1 208 ? -5.671 12.903 -13.374 1.00 78.56 208 PHE A CA 1
ATOM 1617 C C . PHE A 1 208 ? -5.564 12.953 -11.846 1.00 78.56 208 PHE A C 1
ATOM 1619 O O . PHE A 1 208 ? -6.163 13.833 -11.230 1.00 78.56 208 PHE A O 1
ATOM 1626 N N . CYS A 1 209 ? -4.771 12.086 -11.215 1.00 78.88 209 CYS A N 1
ATOM 1627 C CA . CYS A 1 209 ? -4.419 12.282 -9.816 1.00 78.88 209 CYS A CA 1
ATOM 1628 C C . CYS A 1 209 ? -3.298 13.330 -9.703 1.00 78.88 209 CYS A C 1
ATOM 1630 O O . CYS A 1 209 ? -2.112 13.016 -9.641 1.00 78.88 209 CYS A O 1
ATOM 1632 N N . THR A 1 210 ? -3.698 14.602 -9.716 1.00 84.12 210 THR A N 1
ATOM 1633 C CA . THR A 1 210 ? -2.797 15.767 -9.783 1.00 84.12 210 THR A CA 1
ATOM 1634 C C . THR A 1 210 ? -1.857 15.878 -8.587 1.00 84.12 210 THR A C 1
ATOM 1636 O O . THR A 1 210 ? -0.737 16.347 -8.731 1.00 84.12 210 THR A O 1
ATOM 1639 N N . LEU A 1 211 ? -2.285 15.424 -7.409 1.00 87.38 211 LEU A N 1
ATOM 1640 C CA . LEU A 1 211 ? -1.492 15.507 -6.181 1.00 87.38 211 LEU A CA 1
ATOM 1641 C C . LEU A 1 211 ? -0.223 14.650 -6.265 1.00 87.38 211 LEU A C 1
ATOM 1643 O O . LEU A 1 211 ? 0.873 15.141 -6.010 1.00 87.38 211 LEU A O 1
ATOM 1647 N N . TYR A 1 212 ? -0.370 13.387 -6.675 1.00 88.50 212 TYR A N 1
ATOM 1648 C CA . TYR A 1 212 ? 0.772 12.496 -6.893 1.00 88.50 212 TYR A CA 1
ATOM 1649 C C . TYR A 1 212 ? 1.612 12.934 -8.093 1.00 88.50 212 TYR A C 1
ATOM 1651 O O . TYR A 1 212 ? 2.831 12.795 -8.055 1.00 88.50 212 TYR A O 1
ATOM 1659 N N . ASP A 1 213 ? 0.975 13.505 -9.119 1.00 84.12 213 ASP A N 1
ATOM 1660 C CA . ASP A 1 213 ? 1.658 14.029 -10.306 1.00 84.12 213 ASP A CA 1
ATOM 1661 C C . ASP A 1 213 ? 2.626 15.166 -9.956 1.00 84.12 213 ASP A C 1
ATOM 1663 O O . ASP A 1 213 ? 3.789 15.144 -10.351 1.00 84.12 213 ASP A O 1
ATOM 1667 N N . ILE A 1 214 ? 2.173 16.118 -9.133 1.00 81.75 214 ILE A N 1
ATOM 1668 C CA . ILE A 1 214 ? 2.987 17.249 -8.672 1.00 81.75 214 ILE A CA 1
ATOM 1669 C C . ILE A 1 214 ? 4.175 16.760 -7.825 1.00 81.75 214 ILE A C 1
ATOM 1671 O O . ILE A 1 214 ? 5.300 17.232 -8.000 1.00 81.75 214 ILE A O 1
ATOM 1675 N N . GLU A 1 215 ? 3.952 15.795 -6.927 1.00 87.69 215 GLU A N 1
ATOM 1676 C CA . GLU A 1 215 ? 4.989 15.278 -6.019 1.00 87.69 215 GLU A CA 1
ATOM 1677 C C . GLU A 1 215 ? 6.030 14.388 -6.727 1.00 87.69 215 GLU A C 1
ATOM 1679 O O . GLU A 1 215 ? 7.156 14.239 -6.245 1.00 87.69 215 GLU A O 1
ATOM 1684 N N . LYS A 1 216 ? 5.688 13.823 -7.894 1.00 85.88 216 LYS A N 1
ATOM 1685 C CA . LYS A 1 216 ? 6.532 12.896 -8.665 1.00 85.88 216 LYS A CA 1
ATOM 1686 C C . LYS A 1 216 ? 7.937 13.441 -8.924 1.00 85.88 216 LYS A C 1
ATOM 1688 O O . LYS A 1 216 ? 8.909 12.694 -8.846 1.00 85.88 216 LYS 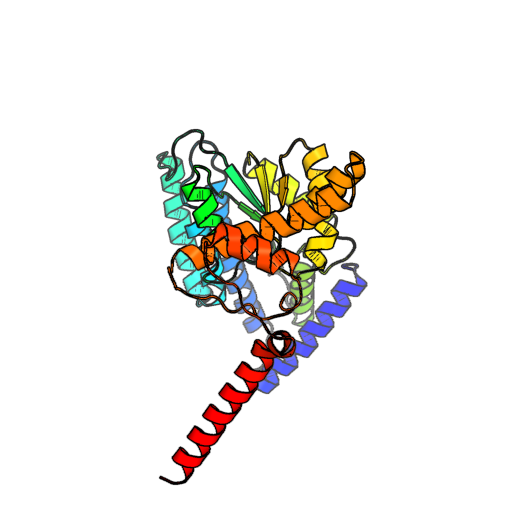A O 1
ATOM 1693 N N . SER A 1 217 ? 8.052 14.737 -9.227 1.00 83.25 217 SER A N 1
ATOM 1694 C CA . SER A 1 217 ? 9.341 15.386 -9.504 1.00 83.25 217 SER A CA 1
ATOM 1695 C C . SER A 1 217 ? 10.281 15.350 -8.294 1.00 83.25 217 SER A C 1
ATOM 1697 O O . SER A 1 217 ? 11.438 14.955 -8.428 1.00 83.25 217 SER A O 1
ATOM 1699 N N . SER A 1 218 ? 9.775 15.682 -7.105 1.00 89.06 218 SER A N 1
ATOM 1700 C CA . SER A 1 218 ? 10.541 15.653 -5.856 1.00 89.06 218 SER A CA 1
ATOM 1701 C C . SER A 1 218 ? 10.922 14.230 -5.450 1.00 89.06 218 SER A C 1
ATOM 1703 O O . SER A 1 218 ? 12.045 14.004 -5.008 1.00 89.06 218 SER A O 1
ATOM 1705 N N . VAL A 1 219 ? 10.024 13.259 -5.655 1.00 92.56 219 VAL A N 1
ATOM 1706 C CA . VAL A 1 219 ? 10.316 11.834 -5.427 1.00 92.56 219 VAL A CA 1
ATOM 1707 C C . VAL A 1 219 ? 11.433 11.352 -6.354 1.00 92.56 219 VAL A C 1
ATOM 1709 O O . VAL A 1 219 ? 12.394 10.746 -5.887 1.00 92.56 219 VAL A O 1
ATOM 1712 N N . ALA A 1 220 ? 11.340 11.639 -7.656 1.00 88.31 220 ALA A N 1
ATOM 1713 C CA . ALA A 1 220 ? 12.338 11.212 -8.635 1.00 88.31 220 ALA A CA 1
ATOM 1714 C C . ALA A 1 220 ? 13.726 11.801 -8.342 1.00 88.31 220 ALA A C 1
ATOM 1716 O O . ALA A 1 220 ? 14.704 11.060 -8.343 1.00 88.31 220 ALA A O 1
ATOM 1717 N N . GLN A 1 221 ? 13.805 13.098 -8.024 1.00 86.44 221 GLN A N 1
ATOM 1718 C CA . GLN A 1 221 ? 15.065 13.763 -7.669 1.00 86.44 221 GLN A CA 1
ATOM 1719 C C . GLN A 1 221 ? 15.697 13.178 -6.402 1.00 86.44 221 GLN A C 1
ATOM 1721 O O . GLN A 1 221 ? 16.907 12.966 -6.354 1.00 86.44 221 GLN A O 1
ATOM 1726 N N . ALA A 1 222 ? 14.889 12.892 -5.379 1.00 94.56 222 ALA A N 1
ATOM 1727 C CA . ALA A 1 222 ? 15.388 12.304 -4.141 1.00 94.56 222 ALA A CA 1
ATOM 1728 C C . ALA A 1 222 ? 15.898 10.867 -4.343 1.00 94.56 222 ALA A C 1
ATOM 1730 O O . ALA A 1 222 ? 16.930 10.498 -3.791 1.00 94.56 222 ALA A O 1
ATOM 1731 N N . LEU A 1 223 ? 15.214 10.068 -5.168 1.00 92.25 223 LEU A N 1
ATOM 1732 C CA . LEU A 1 223 ? 15.672 8.722 -5.523 1.00 92.25 223 LEU A CA 1
ATOM 1733 C C . LEU A 1 223 ? 16.952 8.751 -6.365 1.00 92.25 223 LEU A C 1
ATOM 1735 O O . LEU A 1 223 ? 17.858 7.961 -6.110 1.00 92.25 223 LEU A O 1
ATOM 1739 N N . GLU A 1 224 ? 17.060 9.682 -7.314 1.00 89.31 224 GLU A N 1
ATOM 1740 C CA . GLU A 1 224 ? 18.269 9.883 -8.118 1.00 89.31 224 GLU A CA 1
ATOM 1741 C C . GLU A 1 224 ? 19.473 10.264 -7.246 1.00 89.31 224 GLU A C 1
ATOM 1743 O O . GLU A 1 224 ? 20.553 9.700 -7.418 1.00 89.31 224 GLU A O 1
ATOM 1748 N N . ALA A 1 225 ? 19.281 11.145 -6.257 1.00 93.75 225 ALA A N 1
ATOM 1749 C CA . ALA A 1 225 ? 20.322 11.516 -5.297 1.00 93.75 225 ALA A CA 1
ATOM 1750 C C . ALA A 1 225 ? 20.821 10.323 -4.455 1.00 93.75 225 ALA A C 1
ATOM 1752 O O . ALA A 1 225 ? 21.983 10.293 -4.054 1.00 93.75 225 ALA A O 1
ATOM 1753 N N . GLU A 1 226 ? 19.966 9.323 -4.229 1.00 94.81 226 GLU A N 1
ATOM 1754 C CA . GLU A 1 226 ? 20.302 8.063 -3.552 1.00 94.81 226 GLU A CA 1
ATOM 1755 C C . GLU A 1 226 ? 20.805 6.971 -4.519 1.00 94.81 226 GLU A C 1
ATOM 1757 O O . GLU A 1 226 ? 21.089 5.850 -4.095 1.00 94.81 226 GLU A O 1
ATOM 1762 N N . GLY A 1 227 ? 20.912 7.264 -5.821 1.00 90.50 227 GLY A N 1
ATOM 1763 C CA . GLY A 1 227 ? 21.334 6.306 -6.845 1.00 90.50 227 GLY A CA 1
ATOM 1764 C C . GLY A 1 227 ? 20.304 5.211 -7.147 1.00 90.50 227 GLY A C 1
ATOM 1765 O O . GLY A 1 227 ? 20.673 4.154 -7.657 1.00 90.50 227 GLY A O 1
ATOM 1766 N N . ILE A 1 228 ? 19.026 5.438 -6.832 1.00 92.88 228 ILE A N 1
ATOM 1767 C CA . ILE A 1 228 ? 17.932 4.480 -7.029 1.00 92.88 228 ILE A CA 1
ATOM 1768 C C . ILE A 1 228 ? 17.204 4.811 -8.344 1.00 92.88 228 ILE A C 1
ATOM 1770 O O . ILE A 1 228 ? 16.566 5.863 -8.440 1.00 92.88 228 ILE A O 1
ATOM 1774 N N . PRO A 1 229 ? 17.238 3.931 -9.365 1.00 87.19 229 PRO A N 1
ATOM 1775 C CA . PRO A 1 229 ? 16.531 4.165 -10.622 1.00 87.19 229 PRO A CA 1
ATOM 1776 C C . PRO A 1 229 ? 15.018 4.299 -10.407 1.00 87.19 229 PRO A C 1
ATOM 1778 O O . PRO A 1 229 ? 14.406 3.448 -9.760 1.00 87.19 229 PRO A O 1
ATOM 1781 N N . CYS A 1 230 ? 14.400 5.330 -10.989 1.00 89.38 230 CYS A N 1
ATOM 1782 C CA . CYS A 1 230 ? 12.960 5.573 -10.893 1.00 89.38 230 CYS A CA 1
ATOM 1783 C C . CYS A 1 230 ? 12.317 5.726 -12.280 1.00 89.38 230 CYS A C 1
ATOM 1785 O O . CYS A 1 230 ? 12.776 6.509 -13.111 1.00 89.38 230 CYS A O 1
ATOM 1787 N N . LEU A 1 231 ? 11.229 4.992 -12.523 1.00 85.56 231 LEU A N 1
ATOM 1788 C CA . LEU A 1 231 ? 10.453 5.000 -13.764 1.00 85.56 231 LEU A CA 1
ATOM 1789 C C . LEU A 1 231 ? 9.006 5.440 -13.471 1.00 85.56 231 LEU A C 1
ATOM 1791 O O . LEU A 1 231 ? 8.282 4.744 -12.776 1.00 85.56 231 LEU A O 1
ATOM 1795 N N . GLY A 1 232 ? 8.522 6.554 -14.018 1.00 78.62 232 GLY A N 1
ATOM 1796 C CA . GLY A 1 232 ? 7.158 7.031 -13.755 1.00 78.62 232 GLY A CA 1
ATOM 1797 C C . GLY A 1 232 ? 6.132 6.764 -14.860 1.00 78.62 232 GLY A C 1
ATOM 1798 O O . GLY A 1 232 ? 6.203 7.386 -15.906 1.00 78.62 232 GLY A O 1
ATOM 1799 N N . THR A 1 233 ? 5.098 5.963 -14.593 1.00 66.12 233 THR A N 1
ATOM 1800 C CA . THR A 1 233 ? 4.061 5.462 -15.537 1.00 66.12 233 THR A CA 1
ATOM 1801 C C . THR A 1 233 ? 3.330 6.495 -16.418 1.00 66.12 233 THR A C 1
ATOM 1803 O O . THR A 1 233 ? 2.780 6.121 -17.459 1.00 66.12 233 THR A O 1
ATOM 1806 N N . VAL A 1 234 ? 3.330 7.781 -16.052 1.00 57.28 234 VAL A N 1
ATOM 1807 C CA . VAL A 1 234 ? 2.861 8.900 -16.887 1.00 57.28 234 VAL A CA 1
ATOM 1808 C C . VAL A 1 234 ? 4.090 9.678 -17.366 1.00 57.28 234 VAL A C 1
ATOM 1810 O O . VAL A 1 234 ? 4.565 10.588 -16.692 1.00 57.28 234 VAL A O 1
ATOM 1813 N N . PHE A 1 235 ? 4.664 9.257 -18.495 1.00 51.06 235 PHE A N 1
ATOM 1814 C CA . PHE A 1 235 ? 5.942 9.779 -19.007 1.00 51.06 235 PHE A CA 1
ATOM 1815 C C . PHE A 1 235 ? 5.846 11.024 -19.872 1.00 51.06 235 PHE A C 1
ATOM 1817 O O . PHE A 1 235 ? 6.876 11.650 -20.109 1.00 51.06 235 PHE A O 1
ATOM 1824 N N . ALA A 1 236 ? 4.643 11.401 -20.316 1.00 53.03 236 ALA A N 1
ATOM 1825 C CA . ALA A 1 236 ? 4.516 12.498 -21.266 1.00 53.03 236 ALA A CA 1
ATOM 1826 C C . ALA A 1 236 ? 5.193 13.770 -20.736 1.00 53.03 236 ALA A C 1
ATOM 1828 O O . ALA A 1 236 ? 5.916 14.412 -21.476 1.00 53.03 236 ALA A O 1
ATOM 1829 N N . GLU A 1 237 ? 5.055 14.093 -19.451 1.00 53.47 237 GLU A N 1
ATOM 1830 C CA . GLU A 1 237 ? 5.603 15.341 -18.923 1.00 53.47 237 GLU A CA 1
ATOM 1831 C C . GLU A 1 237 ? 7.116 15.297 -18.662 1.00 53.47 237 GLU A C 1
ATOM 1833 O O . GLU A 1 237 ? 7.830 16.194 -19.095 1.00 53.47 237 GLU A O 1
ATOM 1838 N N . SER A 1 238 ? 7.646 14.254 -18.015 1.00 54.03 238 SER A N 1
ATOM 1839 C CA . SER A 1 238 ? 9.081 14.183 -17.692 1.00 54.03 238 SER A CA 1
ATOM 1840 C C . SER A 1 238 ? 9.966 14.006 -18.932 1.00 54.03 238 SER A C 1
ATOM 1842 O O . SER A 1 238 ? 11.066 14.556 -18.977 1.00 54.03 238 SER A O 1
ATOM 1844 N N . GLU A 1 239 ? 9.493 13.286 -19.956 1.00 62.22 239 GLU A N 1
ATOM 1845 C CA . GLU A 1 239 ? 10.188 13.212 -21.248 1.00 62.22 239 GLU A CA 1
ATOM 1846 C C . GLU A 1 239 ? 10.122 14.552 -21.979 1.00 62.22 239 GLU A C 1
ATOM 1848 O O . GLU A 1 239 ? 11.151 15.023 -22.454 1.00 62.22 239 GLU A O 1
ATOM 1853 N N . VAL A 1 240 ? 8.957 15.213 -21.999 1.00 63.41 240 VAL A N 1
ATOM 1854 C CA . VAL A 1 240 ? 8.820 16.565 -22.562 1.00 63.41 240 VAL A CA 1
ATOM 1855 C C . VAL A 1 240 ? 9.775 17.534 -21.865 1.00 63.41 240 VAL A C 1
ATOM 1857 O O . VAL A 1 240 ? 10.507 18.239 -22.550 1.00 63.41 240 VAL A O 1
ATOM 1860 N N . ILE A 1 241 ? 9.839 17.544 -20.530 1.00 66.00 241 ILE A N 1
ATOM 1861 C CA . ILE A 1 241 ? 10.738 18.423 -19.765 1.00 66.00 241 ILE A CA 1
ATOM 1862 C C . ILE A 1 241 ? 12.207 18.098 -20.055 1.00 66.00 241 ILE A C 1
ATOM 1864 O O . ILE A 1 241 ? 12.998 19.016 -20.257 1.00 66.00 241 ILE A O 1
ATOM 1868 N N . SER A 1 242 ? 12.585 16.816 -20.112 1.00 61.53 242 SER A N 1
ATOM 1869 C CA . SER A 1 242 ? 13.958 16.408 -20.435 1.00 61.53 242 SER A CA 1
ATOM 1870 C C . SER A 1 242 ? 14.370 16.838 -21.845 1.00 61.53 242 SER A C 1
ATOM 1872 O O . SER A 1 242 ? 15.452 17.393 -22.021 1.00 61.53 242 SER A O 1
ATOM 1874 N N . LEU A 1 243 ? 13.504 16.627 -22.840 1.00 70.94 243 LEU A N 1
ATOM 1875 C CA . LEU A 1 243 ? 13.740 17.020 -24.232 1.00 70.94 243 LEU A CA 1
ATOM 1876 C C . LEU A 1 243 ? 13.790 18.552 -24.368 1.00 70.94 243 LEU A C 1
ATOM 1878 O O . LEU A 1 243 ? 14.697 19.087 -25.001 1.00 70.94 243 LEU A O 1
ATOM 1882 N N . VAL A 1 244 ? 12.904 19.281 -23.674 1.00 76.62 244 VAL A N 1
ATOM 1883 C CA . VAL A 1 244 ? 12.976 20.750 -23.581 1.00 76.62 244 VAL A CA 1
ATOM 1884 C C . VAL A 1 244 ? 14.301 21.192 -22.951 1.00 76.62 244 VAL A C 1
ATOM 1886 O O . VAL A 1 244 ? 14.947 22.098 -23.470 1.00 76.62 244 VAL A O 1
ATOM 1889 N N . GLY A 1 245 ? 14.741 20.545 -21.868 1.00 72.12 245 GLY A N 1
ATOM 1890 C CA . GLY A 1 245 ? 16.011 20.840 -21.197 1.00 72.12 245 GLY A CA 1
ATOM 1891 C C . GLY A 1 245 ? 17.248 20.552 -22.056 1.00 72.12 245 GLY A C 1
ATOM 1892 O O . GLY A 1 245 ? 18.258 21.237 -21.919 1.00 72.12 245 GLY A O 1
ATOM 1893 N N . LYS A 1 246 ? 17.160 19.587 -22.979 1.00 82.62 246 LYS A N 1
ATOM 1894 C CA . LYS A 1 246 ? 18.191 19.282 -23.989 1.00 82.62 246 LYS A CA 1
ATOM 1895 C C . LYS A 1 246 ? 18.163 20.228 -25.193 1.00 82.62 246 LYS A C 1
ATOM 1897 O O . LYS A 1 246 ? 19.067 20.172 -26.023 1.00 82.62 246 LYS A O 1
ATOM 1902 N N . GLY A 1 247 ? 17.162 21.105 -25.274 1.00 84.06 247 GLY A N 1
ATOM 1903 C CA . GLY A 1 247 ? 16.987 22.044 -26.376 1.00 84.06 247 GLY A CA 1
ATOM 1904 C C . GLY A 1 247 ? 16.344 21.431 -27.620 1.00 84.06 247 GLY A C 1
ATOM 1905 O O . GLY A 1 247 ? 16.463 22.013 -28.698 1.00 84.06 247 GLY A O 1
ATOM 1906 N N . ASP A 1 248 ? 15.666 20.285 -27.501 1.00 87.31 248 ASP A N 1
ATOM 1907 C CA . ASP A 1 248 ? 14.938 19.706 -28.627 1.00 87.31 248 ASP A CA 1
ATOM 1908 C C . ASP A 1 248 ? 13.820 20.659 -29.100 1.00 87.31 248 ASP A C 1
ATOM 1910 O O . ASP A 1 248 ? 13.103 21.239 -28.272 1.00 87.31 248 ASP A O 1
ATOM 1914 N N . PRO A 1 249 ? 13.626 20.825 -30.425 1.00 91.38 249 PRO A N 1
ATOM 1915 C CA . PRO A 1 249 ? 12.552 21.651 -30.962 1.00 91.38 249 PRO A CA 1
ATOM 1916 C C . PRO A 1 249 ? 11.184 21.216 -30.433 1.00 91.38 249 PRO A C 1
ATOM 1918 O O . PRO A 1 249 ? 10.849 20.027 -30.420 1.00 91.38 249 PRO A O 1
ATOM 1921 N N . ARG A 1 250 ? 10.361 22.186 -30.024 1.00 82.25 250 ARG A N 1
ATOM 1922 C CA . ARG A 1 250 ? 9.038 21.929 -29.426 1.00 82.25 250 ARG A CA 1
ATOM 1923 C C . ARG A 1 250 ? 8.131 21.129 -30.357 1.00 82.25 250 ARG A C 1
ATOM 1925 O O . ARG A 1 250 ? 7.331 20.323 -29.889 1.00 82.25 250 ARG A O 1
ATOM 1932 N N . GLU A 1 251 ? 8.282 21.323 -31.661 1.00 86.38 251 GLU A N 1
ATOM 1933 C CA . GLU A 1 251 ? 7.555 20.618 -32.712 1.00 86.38 251 GLU A CA 1
ATOM 1934 C C . GLU A 1 251 ? 7.891 19.121 -32.707 1.00 86.38 251 GLU A C 1
ATOM 1936 O O . GLU A 1 251 ? 6.990 18.292 -32.828 1.00 86.38 251 GLU A O 1
ATOM 1941 N N . ASN A 1 252 ? 9.162 18.763 -32.491 1.00 78.50 252 ASN A N 1
ATOM 1942 C CA . ASN A 1 252 ? 9.610 17.369 -32.416 1.00 78.50 252 ASN A CA 1
ATOM 1943 C C . ASN A 1 252 ? 9.064 16.682 -31.166 1.00 78.50 252 ASN A C 1
ATOM 1945 O O . ASN A 1 252 ? 8.609 15.541 -31.226 1.00 78.50 252 ASN A O 1
ATOM 1949 N N . ILE A 1 253 ? 9.058 17.399 -30.043 1.00 78.88 253 ILE A N 1
ATOM 1950 C CA . ILE A 1 253 ? 8.517 16.907 -28.777 1.00 78.88 253 ILE A CA 1
ATOM 1951 C C . ILE A 1 253 ? 7.004 16.674 -28.902 1.00 78.88 253 ILE A C 1
ATOM 1953 O O . ILE A 1 253 ? 6.507 15.595 -28.575 1.00 78.88 253 ILE A O 1
ATOM 1957 N N . ALA A 1 254 ? 6.270 17.656 -29.437 1.00 77.56 254 ALA A N 1
ATOM 1958 C CA . ALA A 1 254 ? 4.837 17.543 -29.697 1.00 77.56 254 ALA A CA 1
ATOM 1959 C C . ALA A 1 254 ? 4.519 16.384 -30.657 1.00 77.56 254 ALA A C 1
ATOM 1961 O O . ALA A 1 254 ? 3.591 15.610 -30.405 1.00 77.56 254 ALA A O 1
ATOM 1962 N N . ASN A 1 255 ? 5.318 16.215 -31.716 1.00 80.56 255 ASN A N 1
ATOM 1963 C CA . ASN A 1 255 ? 5.190 15.094 -32.642 1.00 80.56 255 ASN A CA 1
ATOM 1964 C C . ASN A 1 255 ? 5.406 13.751 -31.928 1.00 80.56 255 ASN A C 1
ATOM 1966 O O . ASN A 1 255 ? 4.572 12.859 -32.058 1.00 80.56 255 ASN A O 1
ATOM 1970 N N . GLY A 1 256 ? 6.451 13.631 -31.103 1.00 74.81 256 GLY A N 1
ATOM 1971 C CA . GLY A 1 256 ? 6.744 12.423 -30.327 1.00 74.81 256 GLY A CA 1
ATOM 1972 C C . GLY A 1 256 ? 5.601 12.010 -29.395 1.00 74.81 256 GLY A C 1
ATOM 1973 O O . GLY A 1 256 ? 5.225 10.834 -29.356 1.00 74.81 256 GLY A O 1
ATOM 1974 N N . VAL A 1 257 ? 4.979 12.975 -28.706 1.00 77.19 257 VAL A N 1
ATOM 1975 C CA . VAL A 1 257 ? 3.801 12.725 -27.858 1.00 77.19 257 VAL A CA 1
ATOM 1976 C C . VAL A 1 257 ? 2.628 12.209 -28.693 1.00 77.19 257 VAL A C 1
ATOM 1978 O O . VAL A 1 257 ? 2.020 11.193 -28.343 1.00 77.19 257 VAL A O 1
ATOM 1981 N N . ILE A 1 258 ? 2.322 12.866 -29.817 1.00 80.12 258 ILE A N 1
ATOM 1982 C CA . ILE A 1 258 ? 1.225 12.449 -30.698 1.00 80.12 258 ILE A CA 1
ATOM 1983 C C . ILE A 1 258 ? 1.496 11.055 -31.278 1.00 80.12 258 ILE A C 1
ATOM 1985 O O . ILE A 1 258 ? 0.624 10.189 -31.213 1.00 80.12 258 ILE A O 1
ATOM 1989 N N . ALA A 1 259 ? 2.704 10.799 -31.777 1.00 78.44 259 ALA A N 1
ATOM 1990 C CA . ALA A 1 259 ? 3.102 9.514 -32.342 1.00 78.44 259 ALA A CA 1
ATOM 1991 C C . ALA A 1 259 ? 2.982 8.373 -31.317 1.00 78.44 259 ALA A C 1
ATOM 1993 O O . ALA A 1 259 ? 2.485 7.294 -31.648 1.00 78.44 259 ALA A O 1
ATOM 1994 N N . SER A 1 260 ? 3.365 8.616 -30.058 1.00 74.31 260 SER A N 1
ATOM 1995 C CA . SER A 1 260 ? 3.214 7.654 -28.958 1.00 74.31 260 SER A CA 1
ATOM 1996 C C . SER A 1 260 ? 1.744 7.292 -28.707 1.00 74.31 260 SER A C 1
ATOM 1998 O O . SER A 1 260 ? 1.389 6.110 -28.621 1.00 74.31 260 SER A O 1
ATOM 2000 N N . VAL A 1 261 ? 0.861 8.298 -28.672 1.00 77.94 261 VAL A N 1
ATOM 2001 C CA . VAL A 1 261 ? -0.589 8.098 -28.513 1.00 77.94 261 VAL A CA 1
ATOM 2002 C C . VAL A 1 261 ? -1.173 7.329 -29.700 1.00 77.94 261 VAL A C 1
ATOM 2004 O O . VAL A 1 261 ? -1.851 6.321 -29.492 1.00 77.94 261 VAL A O 1
ATOM 2007 N N . VAL A 1 262 ? -0.883 7.757 -30.933 1.00 84.25 262 VAL A N 1
ATOM 2008 C CA . VAL A 1 262 ? -1.376 7.127 -32.170 1.00 84.25 262 VAL A CA 1
ATOM 2009 C C . VAL A 1 262 ? -0.946 5.663 -32.235 1.00 84.25 262 VAL A C 1
ATOM 2011 O O . VAL A 1 262 ? -1.794 4.790 -32.421 1.00 84.25 262 VAL A O 1
ATOM 2014 N N . LYS A 1 263 ? 0.341 5.367 -32.018 1.00 81.19 263 LYS A N 1
ATOM 2015 C CA . LYS A 1 263 ? 0.868 3.996 -32.057 1.00 81.19 263 LYS A CA 1
ATOM 2016 C C . LYS A 1 263 ? 0.166 3.100 -31.042 1.00 81.19 263 LYS A C 1
ATOM 2018 O O . LYS A 1 263 ? -0.206 1.976 -31.366 1.00 81.19 263 LYS A O 1
ATOM 2023 N N . ARG A 1 264 ? -0.066 3.600 -29.824 1.00 76.62 264 ARG A N 1
ATOM 2024 C CA . ARG A 1 264 ? -0.751 2.836 -28.776 1.00 76.62 264 ARG A CA 1
ATOM 2025 C C . ARG A 1 264 ? -2.213 2.559 -29.116 1.00 76.62 264 ARG A C 1
ATOM 2027 O O . ARG A 1 264 ? -2.664 1.431 -28.927 1.00 76.62 264 ARG A O 1
ATOM 2034 N N . VAL A 1 265 ? -2.942 3.560 -29.611 1.00 83.25 265 VAL A N 1
ATOM 2035 C CA . VAL A 1 265 ? -4.332 3.391 -30.067 1.00 83.25 265 VAL A CA 1
ATOM 2036 C C . VAL A 1 265 ? -4.391 2.374 -31.204 1.00 83.25 265 VAL A C 1
ATOM 2038 O O . VAL A 1 265 ? -5.197 1.449 -31.147 1.00 83.25 265 VAL A O 1
ATOM 2041 N N . ALA A 1 266 ? -3.494 2.484 -32.183 1.00 84.38 266 ALA A N 1
ATOM 2042 C CA . ALA A 1 266 ? -3.441 1.562 -33.306 1.00 84.38 266 ALA A CA 1
ATOM 2043 C C . ALA A 1 266 ? -3.138 0.117 -32.873 1.00 84.38 266 ALA A C 1
ATOM 2045 O O . ALA A 1 266 ? -3.773 -0.803 -33.374 1.00 84.38 266 ALA A O 1
ATOM 2046 N N . THR A 1 267 ? -2.245 -0.102 -31.901 1.00 77.31 267 THR A N 1
ATOM 2047 C CA . THR A 1 267 ? -1.986 -1.442 -31.343 1.00 77.31 267 THR A CA 1
ATOM 2048 C C . THR A 1 267 ? -3.217 -2.042 -30.664 1.00 77.31 267 THR A C 1
ATOM 2050 O O . THR A 1 267 ? -3.475 -3.232 -30.814 1.00 77.31 267 THR A O 1
ATOM 2053 N N . LEU A 1 268 ? -3.969 -1.241 -29.901 1.00 78.56 268 LEU A N 1
ATOM 2054 C CA . LEU A 1 268 ? -5.159 -1.715 -29.185 1.00 78.56 268 LEU A CA 1
ATOM 2055 C C . LEU A 1 268 ? -6.294 -2.069 -30.145 1.00 78.56 268 LEU A C 1
ATOM 2057 O O . LEU A 1 268 ? -6.948 -3.093 -29.987 1.00 78.56 268 LEU A O 1
ATOM 2061 N N . VAL A 1 269 ? -6.519 -1.213 -31.138 1.00 81.44 269 VAL A N 1
ATOM 2062 C CA . VAL A 1 269 ? -7.624 -1.360 -32.085 1.00 81.44 269 VAL A CA 1
ATOM 2063 C C . VAL A 1 269 ? -7.285 -2.364 -33.192 1.00 81.44 269 VAL A C 1
ATOM 2065 O O . VAL A 1 269 ? -8.152 -3.118 -33.611 1.00 81.44 269 VAL A O 1
ATOM 2068 N N . GLY A 1 270 ? -6.019 -2.454 -33.608 1.00 71.38 270 GLY A N 1
ATOM 2069 C CA . GLY A 1 270 ? -5.548 -3.368 -34.654 1.00 71.38 270 GLY A CA 1
ATOM 2070 C C . GLY A 1 270 ? -5.654 -4.858 -34.311 1.00 71.38 270 GLY A C 1
ATOM 2071 O O . GLY A 1 270 ? -5.435 -5.695 -35.181 1.00 71.38 270 GLY A O 1
ATOM 2072 N N . GLN A 1 271 ? -6.026 -5.205 -33.073 1.00 72.00 271 GLN A N 1
ATOM 2073 C CA . GLN A 1 271 ? -6.424 -6.570 -32.705 1.00 72.00 271 GLN A CA 1
ATOM 2074 C C . GLN A 1 271 ? -7.750 -6.991 -33.362 1.00 72.00 271 GLN A C 1
ATOM 2076 O O . GLN A 1 271 ? -8.049 -8.181 -33.429 1.00 72.00 271 GLN A O 1
ATOM 2081 N N . VAL A 1 272 ? -8.532 -6.028 -33.861 1.00 70.75 272 VAL A N 1
ATOM 2082 C CA . VAL A 1 272 ? -9.800 -6.239 -34.560 1.00 70.75 272 VAL A CA 1
ATOM 2083 C C . VAL A 1 272 ? -9.703 -5.573 -35.931 1.00 70.75 272 VAL A C 1
ATOM 2085 O O . VAL A 1 272 ? -9.737 -4.351 -36.047 1.00 70.75 272 VAL A O 1
ATOM 2088 N N . SER A 1 273 ? -9.551 -6.375 -36.986 1.00 73.81 273 SER A N 1
ATOM 2089 C CA . SER A 1 273 ? -9.483 -5.857 -38.355 1.00 73.81 273 SER A CA 1
ATOM 2090 C C . SER A 1 273 ? -10.885 -5.506 -38.852 1.00 73.81 273 SER A C 1
ATOM 2092 O O . SER A 1 273 ? -11.757 -6.370 -38.923 1.00 73.81 273 SER A O 1
ATOM 2094 N N . VAL A 1 274 ? -11.097 -4.232 -39.175 1.00 82.56 274 VAL A N 1
ATOM 2095 C CA . VAL A 1 274 ? -12.338 -3.715 -39.762 1.00 82.56 274 VAL A CA 1
ATOM 2096 C C . VAL A 1 274 ? -12.023 -2.770 -40.917 1.00 82.56 274 VAL A C 1
ATOM 2098 O O . VAL A 1 274 ? -10.968 -2.136 -40.945 1.00 82.56 274 VAL A O 1
ATOM 2101 N N . ASP A 1 275 ? -12.967 -2.637 -41.847 1.00 83.06 275 ASP A N 1
ATOM 2102 C CA . ASP A 1 275 ? -12.787 -1.832 -43.062 1.00 83.06 275 ASP A CA 1
ATOM 2103 C C . ASP A 1 275 ? -12.786 -0.322 -42.799 1.00 83.06 275 ASP A C 1
ATOM 2105 O O . ASP A 1 275 ? -12.332 0.463 -43.635 1.00 83.06 275 ASP A O 1
ATOM 2109 N N . ARG A 1 276 ? -13.345 0.117 -41.663 1.00 83.56 276 ARG A N 1
ATOM 2110 C CA . ARG A 1 276 ? -13.506 1.534 -41.323 1.00 83.56 276 ARG A CA 1
ATOM 2111 C C . ARG A 1 276 ? -13.426 1.765 -39.826 1.00 83.56 276 ARG A C 1
ATOM 2113 O O . ARG A 1 276 ? -14.045 1.045 -39.047 1.00 83.56 276 ARG A O 1
ATOM 2120 N N . TYR A 1 277 ? -12.761 2.853 -39.454 1.00 90.75 277 TYR A N 1
ATOM 2121 C CA . TYR A 1 277 ? -12.732 3.343 -38.083 1.00 90.75 277 TYR A CA 1
ATOM 2122 C C . TYR A 1 277 ? -13.409 4.708 -37.982 1.00 90.75 277 TYR A C 1
ATOM 2124 O O . TYR A 1 277 ? -13.354 5.531 -38.906 1.00 90.75 277 TYR A O 1
ATOM 2132 N N . PHE A 1 278 ? -14.021 4.955 -36.827 1.00 92.06 278 PHE A N 1
ATOM 2133 C CA . PHE A 1 278 ? -14.624 6.235 -36.489 1.00 92.06 278 PHE A CA 1
ATOM 2134 C C . PHE A 1 278 ? -13.960 6.801 -35.231 1.00 92.06 278 PHE A C 1
ATOM 2136 O O . PHE A 1 278 ? -13.965 6.158 -34.181 1.00 92.06 278 PHE A O 1
ATOM 2143 N N . LEU A 1 279 ? -13.353 7.982 -35.340 1.00 91.81 279 LEU A N 1
ATOM 2144 C CA . LEU A 1 279 ? -12.678 8.652 -34.233 1.00 91.81 279 LEU A CA 1
ATOM 2145 C C . LEU A 1 279 ? -13.669 9.549 -33.484 1.00 91.81 279 LEU A C 1
ATOM 2147 O O . LEU A 1 279 ? -14.322 10.403 -34.075 1.00 91.81 279 LEU A O 1
ATOM 2151 N N . THR A 1 280 ? -13.750 9.381 -32.166 1.00 92.44 280 THR A N 1
ATOM 2152 C CA . THR A 1 280 ? -14.601 10.198 -31.285 1.00 92.44 280 THR A CA 1
ATOM 2153 C C . THR A 1 280 ? -13.795 10.845 -30.161 1.00 92.44 280 THR A C 1
ATOM 2155 O O . THR A 1 280 ? -12.693 10.395 -29.846 1.00 92.44 280 THR A O 1
ATOM 2158 N N . GLY A 1 281 ? -14.365 11.854 -29.497 1.00 86.19 281 GLY A N 1
ATOM 2159 C CA . GLY A 1 28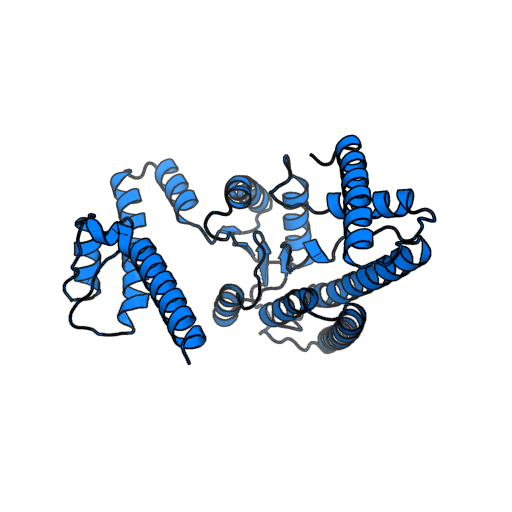1 ? -13.742 12.543 -28.363 1.00 86.19 281 GLY A CA 1
ATOM 2160 C C . GLY A 1 281 ? -12.928 13.776 -28.763 1.00 86.19 281 GLY A C 1
ATOM 2161 O O . GLY A 1 281 ? -13.060 14.296 -29.866 1.00 86.19 281 GLY A O 1
ATOM 2162 N N . GLY A 1 282 ? -12.092 14.280 -27.853 1.00 84.00 282 GLY A N 1
ATOM 2163 C CA . GLY A 1 282 ? -11.468 15.608 -27.983 1.00 84.00 282 GLY A CA 1
ATOM 2164 C C . GLY A 1 282 ? -10.498 15.798 -29.158 1.00 84.00 282 GLY A C 1
ATOM 2165 O O . GLY A 1 282 ? -10.179 16.932 -29.488 1.00 84.00 282 GLY A O 1
ATOM 2166 N N . LEU A 1 283 ? -10.044 14.716 -29.799 1.00 87.94 283 LEU A N 1
ATOM 2167 C CA . LEU A 1 283 ? -9.146 14.761 -30.963 1.00 87.94 283 LEU A CA 1
ATOM 2168 C C . LEU A 1 283 ? -9.875 14.523 -32.295 1.00 87.94 283 LEU A C 1
ATOM 2170 O O . LEU A 1 283 ? -9.225 14.336 -33.318 1.00 87.94 283 LEU A O 1
ATOM 2174 N N . CYS A 1 284 ? -11.211 14.505 -32.295 1.00 88.06 284 CYS A N 1
ATOM 2175 C CA . CYS A 1 284 ? -12.020 14.187 -33.474 1.00 88.06 284 CYS A CA 1
ATOM 2176 C C . CYS A 1 284 ? -11.764 15.112 -34.680 1.00 88.06 284 CYS A C 1
ATOM 2178 O O . CYS A 1 284 ? -11.885 14.660 -35.816 1.00 88.06 284 CYS A O 1
ATOM 2180 N N . GLU A 1 285 ? -11.364 16.361 -34.450 1.00 90.00 285 GLU A N 1
ATOM 2181 C CA . GLU A 1 285 ? -11.065 17.357 -35.494 1.00 90.00 285 GLU A CA 1
ATOM 2182 C C . GLU A 1 285 ? -9.565 17.488 -35.799 1.00 90.00 285 GLU A C 1
ATOM 2184 O O . GLU A 1 285 ? -9.155 18.364 -36.553 1.00 90.00 285 GLU A O 1
ATOM 2189 N N . ASN A 1 286 ? -8.714 16.641 -35.213 1.00 88.56 286 ASN A N 1
ATOM 2190 C CA . ASN A 1 286 ? -7.279 16.691 -35.467 1.00 88.56 286 ASN A CA 1
ATOM 2191 C C . ASN A 1 286 ? -6.919 15.833 -36.691 1.00 88.56 286 ASN A C 1
ATOM 2193 O O . ASN A 1 286 ? -6.788 14.609 -36.589 1.00 88.56 286 ASN A O 1
ATOM 2197 N N . ASP A 1 287 ? -6.743 16.479 -37.845 1.00 89.38 287 ASP A N 1
ATOM 2198 C CA . ASP A 1 287 ? -6.431 15.794 -39.106 1.00 89.38 287 ASP A CA 1
ATOM 2199 C C . ASP A 1 287 ? -5.098 15.042 -39.058 1.00 89.38 287 ASP A C 1
ATOM 2201 O O . ASP A 1 287 ? -5.025 13.903 -39.513 1.00 89.38 287 ASP A O 1
ATOM 2205 N N . TYR A 1 288 ? -4.084 15.598 -38.391 1.00 88.25 288 TYR A N 1
ATOM 2206 C CA . TYR A 1 288 ? -2.788 14.937 -38.230 1.00 88.25 288 TYR A CA 1
ATOM 2207 C C . TYR A 1 288 ? -2.907 13.594 -37.486 1.00 88.25 288 TYR A C 1
ATOM 2209 O O . TYR A 1 288 ? -2.363 12.580 -37.921 1.00 88.25 288 TYR A O 1
ATOM 2217 N N . VAL A 1 289 ? -3.679 13.539 -36.394 1.00 89.50 289 VAL A N 1
ATOM 2218 C CA . VAL A 1 289 ? -3.954 12.290 -35.659 1.00 89.50 289 VAL A CA 1
ATOM 2219 C C . VAL A 1 289 ? -4.709 11.288 -36.535 1.00 89.50 289 VAL A C 1
ATOM 2221 O O . VAL A 1 289 ? -4.393 10.097 -36.510 1.00 89.50 289 VAL A O 1
ATOM 2224 N N . ARG A 1 290 ? -5.691 11.748 -37.322 1.00 91.12 290 ARG A N 1
ATOM 2225 C CA . ARG A 1 290 ? -6.467 10.888 -38.231 1.00 91.12 290 ARG A CA 1
ATOM 2226 C C . ARG A 1 290 ? -5.592 10.284 -39.325 1.00 91.12 290 ARG A C 1
ATOM 2228 O O . ARG A 1 290 ? -5.695 9.086 -39.580 1.00 91.12 290 ARG A O 1
ATOM 2235 N N . GLU A 1 291 ? -4.726 11.084 -39.937 1.00 92.00 291 GLU A N 1
ATOM 2236 C CA . GLU A 1 291 ? -3.783 10.639 -40.965 1.00 92.00 291 GLU A CA 1
ATOM 2237 C C . GLU A 1 291 ? -2.799 9.610 -40.408 1.00 92.00 291 GLU A C 1
ATOM 2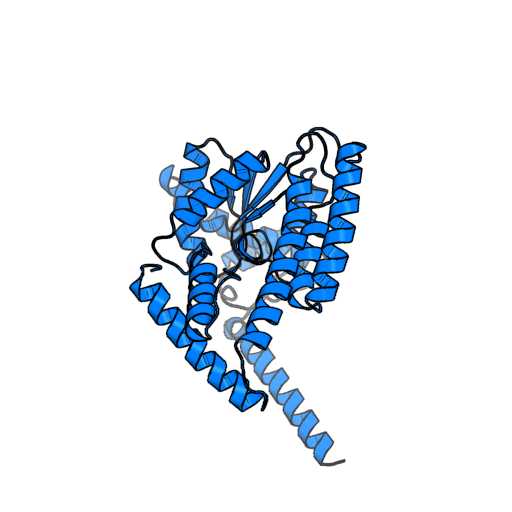239 O O . GLU A 1 291 ? -2.653 8.526 -40.976 1.00 92.00 291 GLU A O 1
ATOM 2244 N N . GLN A 1 292 ? -2.186 9.900 -39.257 1.00 91.38 292 GLN A N 1
ATOM 2245 C CA . GLN A 1 292 ? -1.252 8.985 -38.599 1.00 91.38 292 GLN A CA 1
ATOM 2246 C C . GLN A 1 292 ? -1.925 7.655 -38.225 1.00 91.38 292 GLN A C 1
ATOM 2248 O O . GLN A 1 292 ? -1.373 6.582 -38.473 1.00 91.38 292 GLN A O 1
ATOM 2253 N N . LEU A 1 293 ? -3.149 7.695 -37.686 1.00 91.00 293 LEU A N 1
ATOM 2254 C CA . LEU A 1 293 ? -3.916 6.483 -37.386 1.00 91.00 293 LEU A CA 1
ATOM 2255 C C . LEU A 1 293 ? -4.253 5.699 -38.659 1.00 91.00 293 LEU A C 1
ATOM 2257 O O . LEU A 1 293 ? -4.126 4.476 -38.663 1.00 91.00 293 LEU A O 1
ATOM 2261 N N . SER A 1 294 ? -4.642 6.385 -39.738 1.00 90.94 294 SER A N 1
ATOM 2262 C CA . SER A 1 294 ? -4.989 5.752 -41.015 1.00 90.94 294 SER A CA 1
ATOM 2263 C C . SER A 1 294 ? -3.798 5.024 -41.633 1.00 90.94 294 SER A C 1
ATOM 2265 O O . SER A 1 294 ? -3.945 3.896 -42.105 1.00 90.94 294 SER A O 1
ATOM 2267 N N . GLN A 1 295 ? -2.606 5.624 -41.565 1.00 90.88 295 GLN A N 1
ATOM 2268 C CA . GLN A 1 295 ? -1.367 5.015 -42.051 1.00 90.88 295 GLN A CA 1
ATOM 2269 C C . GLN A 1 295 ? -1.024 3.724 -41.296 1.00 90.88 295 GLN A C 1
ATOM 2271 O O . GLN A 1 295 ? -0.697 2.718 -41.926 1.00 90.88 295 GLN A O 1
ATOM 2276 N N . ILE A 1 296 ? -1.124 3.724 -39.960 1.00 89.38 296 ILE A N 1
ATOM 2277 C CA . ILE A 1 296 ? -0.778 2.547 -39.146 1.00 89.38 296 ILE A CA 1
ATOM 2278 C C . ILE A 1 296 ? -1.841 1.448 -39.279 1.00 89.38 296 ILE A C 1
ATOM 2280 O O . ILE A 1 296 ? -1.497 0.277 -39.435 1.00 89.38 296 ILE A O 1
ATOM 2284 N N . LEU A 1 297 ? -3.125 1.814 -39.239 1.00 88.81 297 LEU A N 1
ATOM 2285 C CA . LEU A 1 297 ? -4.243 0.866 -39.298 1.00 88.81 297 LEU A CA 1
ATOM 2286 C C . LEU A 1 297 ? -4.566 0.389 -40.721 1.00 88.81 297 LEU A C 1
ATOM 2288 O O . LEU A 1 297 ? -5.366 -0.530 -40.880 1.00 88.81 297 LEU A O 1
ATOM 2292 N N . LYS A 1 298 ? -3.952 0.998 -41.747 1.00 89.88 298 LYS A N 1
ATOM 2293 C CA . LYS A 1 298 ? -4.168 0.711 -43.176 1.00 89.88 298 LYS A CA 1
ATOM 2294 C C . LYS A 1 298 ? -5.644 0.750 -43.589 1.00 89.88 298 LYS A C 1
ATOM 2296 O O . LYS A 1 298 ? -6.063 0.021 -44.484 1.00 89.88 298 LYS A O 1
ATOM 2301 N N . ALA A 1 299 ? -6.422 1.612 -42.942 1.00 89.62 299 ALA A N 1
ATOM 2302 C CA . ALA A 1 299 ? -7.840 1.792 -43.214 1.00 89.62 299 ALA A CA 1
ATOM 2303 C C . ALA A 1 299 ? -8.276 3.246 -42.962 1.00 89.62 299 ALA A C 1
ATOM 2305 O O . ALA A 1 299 ? -7.592 3.987 -42.243 1.00 89.62 299 ALA A O 1
ATOM 2306 N N . PRO A 1 300 ? -9.401 3.689 -43.550 1.00 90.69 300 PRO A N 1
ATOM 2307 C CA . PRO A 1 300 ? -9.883 5.056 -43.396 1.00 90.69 300 PRO A CA 1
ATOM 2308 C C . PRO A 1 300 ? -10.317 5.364 -41.958 1.00 90.69 300 PRO A C 1
ATOM 2310 O O . PRO A 1 300 ? -11.078 4.603 -41.352 1.00 90.69 300 PRO A O 1
ATOM 2313 N N . ILE A 1 301 ? -9.890 6.527 -41.450 1.00 92.38 301 ILE A N 1
ATOM 2314 C CA . ILE A 1 301 ? -10.345 7.090 -40.171 1.00 92.38 301 ILE A CA 1
ATOM 2315 C C . ILE A 1 301 ? -11.301 8.256 -40.446 1.00 92.38 301 ILE A C 1
ATOM 2317 O O . ILE A 1 301 ? -10.907 9.334 -40.906 1.00 92.38 301 ILE A O 1
ATOM 2321 N N . THR A 1 302 ? -12.578 8.035 -40.157 1.00 93.56 302 THR A N 1
ATOM 2322 C CA . THR A 1 302 ? -13.642 9.040 -40.306 1.00 93.56 302 THR A CA 1
ATOM 2323 C C . THR A 1 302 ? -13.990 9.676 -38.964 1.00 93.56 302 THR A C 1
ATOM 2325 O O . THR A 1 302 ? -13.707 9.107 -37.914 1.00 93.56 302 THR A O 1
ATOM 2328 N N . SER A 1 303 ? -14.528 10.893 -38.992 1.00 93.44 303 SER A N 1
ATOM 2329 C CA . SER A 1 303 ? -14.862 11.677 -37.801 1.00 93.44 303 SER A CA 1
ATOM 2330 C C . SER A 1 303 ? -15.840 12.798 -38.171 1.00 93.44 303 SER A C 1
ATOM 2332 O O . SER A 1 303 ? -16.005 13.095 -39.355 1.00 93.44 303 SER A O 1
ATOM 2334 N N . THR A 1 304 ? -16.467 13.421 -37.174 1.00 93.12 304 THR A N 1
ATOM 2335 C CA . THR A 1 304 ? -17.328 14.609 -37.320 1.00 93.12 304 THR A CA 1
ATOM 2336 C C . THR A 1 304 ? -17.139 15.535 -36.111 1.00 93.12 304 THR A C 1
ATOM 2338 O O . THR A 1 304 ? -16.820 15.018 -35.036 1.00 93.12 304 THR A O 1
ATOM 2341 N N . PRO A 1 305 ? -17.334 16.865 -36.213 1.00 91.62 305 PRO A N 1
ATOM 2342 C CA . PRO A 1 305 ? -17.192 17.773 -35.068 1.00 91.62 305 PRO A CA 1
ATOM 2343 C C . PRO A 1 305 ? -18.055 17.380 -33.862 1.00 91.62 305 PRO A C 1
ATOM 2345 O O . PRO A 1 305 ? -17.631 17.499 -32.714 1.00 91.62 305 PRO A O 1
ATOM 2348 N N . GLU A 1 306 ? -19.240 16.818 -34.100 1.00 92.00 306 GLU A N 1
ATOM 2349 C CA . GLU A 1 306 ? -20.163 16.334 -33.069 1.00 92.00 306 GLU A CA 1
ATOM 2350 C C . GLU A 1 306 ? -19.643 15.085 -32.345 1.00 92.00 306 GLU A C 1
ATOM 2352 O O . GLU A 1 306 ? -20.106 14.767 -31.248 1.00 92.00 306 GLU A O 1
ATOM 2357 N N . ALA A 1 307 ? -18.644 14.389 -32.900 1.00 91.19 307 ALA A N 1
ATOM 2358 C CA . ALA A 1 307 ? -18.050 13.199 -32.297 1.00 91.19 307 ALA A CA 1
ATOM 2359 C C . ALA A 1 307 ? -17.369 13.503 -30.953 1.00 91.19 307 ALA A C 1
ATOM 2361 O O . ALA A 1 307 ? -17.176 12.592 -30.142 1.00 91.19 307 ALA A O 1
ATOM 2362 N N . ARG A 1 308 ? -17.059 14.776 -30.661 1.00 92.44 308 ARG A N 1
ATOM 2363 C CA . ARG A 1 308 ? -16.639 15.218 -29.320 1.00 92.44 308 ARG A CA 1
ATOM 2364 C C . ARG A 1 308 ? -17.692 14.922 -28.244 1.00 92.44 308 ARG A C 1
ATOM 2366 O O . ARG A 1 308 ? -17.333 14.692 -27.094 1.00 92.44 308 ARG A O 1
ATOM 2373 N N . TYR A 1 309 ? -18.974 14.886 -28.618 1.00 92.44 309 TYR A N 1
ATOM 2374 C CA . TYR A 1 309 ? -20.108 14.659 -27.719 1.00 92.44 309 TYR A CA 1
ATOM 2375 C C . TYR A 1 309 ? -20.555 13.197 -27.655 1.00 92.44 309 TYR A C 1
ATOM 2377 O O . TYR A 1 309 ? -21.489 12.891 -26.917 1.00 92.44 309 TYR A O 1
ATOM 2385 N N . ALA A 1 310 ? -19.897 12.280 -28.376 1.00 91.75 310 ALA A N 1
ATOM 2386 C CA . ALA A 1 310 ? -20.316 10.880 -28.473 1.00 91.75 310 ALA A CA 1
ATOM 2387 C C . ALA A 1 310 ? -20.532 10.218 -27.098 1.00 91.75 310 ALA A C 1
ATOM 2389 O O . ALA A 1 310 ? -21.532 9.534 -26.894 1.00 91.75 310 ALA A O 1
ATOM 2390 N N . GLY A 1 311 ? -19.650 10.484 -26.127 1.00 87.00 311 GLY A N 1
ATOM 2391 C CA . GLY A 1 311 ? -19.797 9.971 -24.761 1.00 87.00 311 GLY A CA 1
ATOM 2392 C C . GLY A 1 311 ? -21.031 10.517 -24.031 1.00 87.00 311 GLY A C 1
ATOM 2393 O O . GLY A 1 311 ? -21.766 9.754 -23.410 1.00 87.00 311 GLY A O 1
ATOM 2394 N N . ALA A 1 312 ? -21.298 11.822 -24.145 1.00 89.69 312 ALA A N 1
ATOM 2395 C CA . ALA A 1 312 ? -22.462 12.459 -23.522 1.00 89.69 312 ALA A CA 1
ATOM 2396 C C . ALA A 1 312 ? -23.779 11.992 -24.163 1.00 89.69 312 ALA A C 1
ATOM 2398 O O . ALA A 1 312 ? -24.745 11.702 -23.458 1.00 89.69 312 ALA A O 1
ATOM 2399 N N . LEU A 1 313 ? -23.799 11.854 -25.491 1.00 91.06 313 LEU A N 1
ATOM 2400 C CA . LEU A 1 313 ? -24.934 11.301 -26.230 1.00 91.06 313 LEU A CA 1
ATOM 2401 C C . LEU A 1 313 ? -25.187 9.838 -25.846 1.00 91.06 313 LEU A C 1
ATOM 2403 O O . LEU A 1 313 ? -26.331 9.471 -25.590 1.00 91.06 313 LEU A O 1
ATOM 2407 N N . GLY A 1 314 ? -24.134 9.022 -25.732 1.00 89.56 314 GLY A N 1
ATOM 2408 C CA . GLY A 1 314 ? -24.243 7.638 -25.268 1.00 89.56 314 GLY A CA 1
ATOM 2409 C C . GLY A 1 314 ? -24.833 7.538 -23.860 1.00 89.56 314 GLY A C 1
ATOM 2410 O O . GLY A 1 314 ? -25.734 6.731 -23.628 1.00 89.56 314 GLY A O 1
ATOM 2411 N N . ALA A 1 315 ? -24.401 8.405 -22.940 1.00 88.81 315 ALA A N 1
ATOM 2412 C CA . ALA A 1 315 ? -24.959 8.473 -21.591 1.00 88.81 315 ALA A CA 1
ATOM 2413 C C . ALA A 1 315 ? -26.446 8.875 -21.596 1.00 88.81 315 ALA A C 1
ATOM 2415 O O . ALA A 1 315 ? -27.254 8.239 -20.920 1.00 88.81 315 ALA A O 1
ATOM 2416 N N . ALA A 1 316 ? -26.827 9.877 -22.394 1.00 92.69 316 ALA A N 1
ATOM 2417 C CA . ALA A 1 316 ? -28.216 10.322 -22.517 1.00 92.69 316 ALA A CA 1
ATOM 2418 C C . ALA A 1 316 ? -29.132 9.245 -23.128 1.00 92.69 316 ALA A C 1
ATOM 2420 O O . ALA A 1 316 ? -30.237 9.020 -22.634 1.00 92.69 316 ALA A O 1
ATOM 2421 N N . LEU A 1 317 ? -28.668 8.545 -24.170 1.00 92.06 317 LEU A N 1
ATOM 2422 C CA . LEU A 1 317 ? -29.385 7.419 -24.776 1.00 92.06 317 LEU A CA 1
ATOM 2423 C C . LEU A 1 317 ? -29.565 6.269 -23.782 1.00 92.06 317 LEU A C 1
ATOM 2425 O O . LEU A 1 317 ? -30.675 5.763 -23.637 1.00 92.06 317 LEU A O 1
ATOM 2429 N N . THR A 1 318 ? -28.504 5.923 -23.051 1.00 90.38 318 THR A N 1
ATOM 2430 C CA . THR A 1 318 ? -28.542 4.879 -22.016 1.00 90.38 318 THR A CA 1
ATOM 2431 C C . THR A 1 318 ? -29.539 5.240 -20.914 1.00 90.38 318 THR A C 1
ATOM 2433 O O . THR A 1 318 ? -30.363 4.414 -20.528 1.00 90.38 318 THR A O 1
ATOM 2436 N N . ALA A 1 319 ? -29.524 6.489 -20.438 1.00 87.88 319 ALA A N 1
ATOM 2437 C CA . ALA A 1 319 ? -30.484 6.966 -19.448 1.00 87.88 319 ALA A CA 1
ATOM 2438 C C . ALA A 1 319 ? -31.927 6.860 -19.965 1.00 87.88 319 ALA A C 1
ATOM 2440 O O . ALA A 1 319 ? -32.782 6.322 -19.267 1.00 87.88 319 ALA A O 1
ATOM 2441 N N . ARG A 1 320 ? -32.184 7.288 -21.209 1.00 90.38 320 ARG A N 1
ATOM 2442 C CA . ARG A 1 320 ? -33.507 7.193 -21.845 1.00 90.38 320 ARG A CA 1
ATOM 2443 C C . ARG A 1 320 ? -33.995 5.749 -21.958 1.00 90.38 320 ARG A C 1
ATOM 2445 O O . ARG A 1 320 ? -35.152 5.481 -21.653 1.00 90.38 320 ARG A O 1
ATOM 2452 N N . GLU A 1 321 ? -33.143 4.817 -22.378 1.00 87.56 321 GLU A N 1
ATOM 2453 C CA . GLU A 1 321 ? -33.498 3.392 -22.459 1.00 87.56 321 GLU A CA 1
ATOM 2454 C C . GLU A 1 321 ? -33.853 2.804 -21.089 1.00 87.56 321 GLU A C 1
ATOM 2456 O O . GLU A 1 321 ? -34.793 2.015 -20.976 1.00 87.56 321 GLU A O 1
ATOM 2461 N N . LEU A 1 322 ? -33.141 3.217 -20.038 1.00 81.81 322 LEU A N 1
ATOM 2462 C CA . LEU A 1 322 ? -33.439 2.817 -18.664 1.00 81.81 322 LEU A CA 1
ATOM 2463 C C . LEU A 1 322 ? -34.765 3.409 -18.165 1.00 81.81 322 LEU A C 1
ATOM 2465 O O . LEU A 1 322 ? -35.495 2.719 -17.456 1.00 81.81 322 LEU A O 1
ATOM 2469 N N . THR A 1 323 ? -35.115 4.639 -18.554 1.00 76.06 323 THR A N 1
ATOM 2470 C CA . THR A 1 323 ? -36.416 5.250 -18.223 1.00 76.06 323 THR A CA 1
ATOM 2471 C C . THR A 1 323 ? -37.568 4.566 -18.962 1.00 76.06 323 THR A C 1
ATOM 2473 O O . THR A 1 323 ? -38.538 4.169 -18.328 1.00 76.06 323 THR A O 1
ATOM 2476 N N . VAL A 1 324 ? -37.426 4.307 -20.267 1.00 69.69 324 VAL A N 1
ATOM 2477 C CA . VAL A 1 324 ? -38.451 3.619 -21.080 1.00 69.69 324 VAL A CA 1
ATOM 2478 C C . VAL A 1 324 ? -38.691 2.182 -20.598 1.00 69.69 324 VAL A C 1
ATOM 2480 O O . VAL A 1 324 ? -39.831 1.726 -20.545 1.00 69.69 324 VAL A O 1
ATOM 2483 N N . LYS A 1 325 ? -37.640 1.459 -20.182 1.00 63.03 325 LYS A N 1
ATOM 2484 C CA . LYS A 1 325 ? -37.797 0.141 -19.540 1.00 63.03 325 LYS A CA 1
ATOM 2485 C C . LYS A 1 325 ? -38.543 0.218 -18.207 1.00 63.03 325 LYS A C 1
ATOM 2487 O O . LYS A 1 325 ? -39.260 -0.719 -17.874 1.00 63.03 325 LYS A O 1
ATOM 2492 N N . LYS A 1 326 ? -38.385 1.310 -17.455 1.00 56.72 326 LYS A N 1
ATOM 2493 C CA . LYS A 1 326 ? -39.078 1.537 -16.182 1.00 56.72 326 LYS A CA 1
ATOM 2494 C C . LYS A 1 326 ? -40.566 1.828 -16.398 1.00 56.72 326 LYS A C 1
ATOM 2496 O O . LYS A 1 326 ? -41.386 1.252 -15.697 1.00 56.72 326 LYS A O 1
ATOM 2501 N N . ASP A 1 327 ? -40.913 2.618 -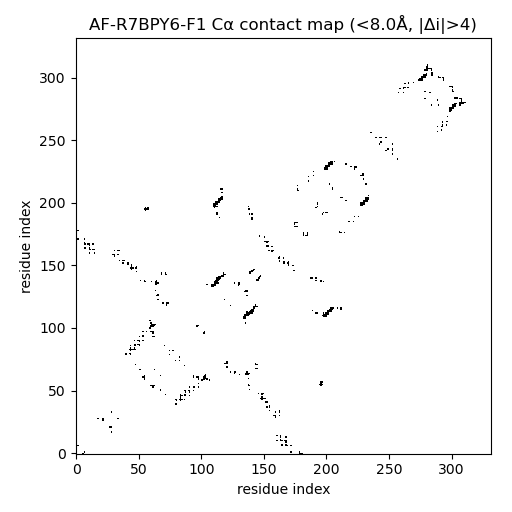17.412 1.00 53.84 327 ASP A N 1
ATOM 2502 C CA . ASP A 1 327 ? -42.309 2.945 -17.744 1.00 53.84 327 ASP A CA 1
ATOM 2503 C C . ASP A 1 327 ? -43.084 1.734 -18.303 1.00 53.84 327 ASP A C 1
ATOM 2505 O O . ASP A 1 327 ? -44.245 1.516 -17.950 1.00 53.84 327 ASP A O 1
ATOM 2509 N N . ASN A 1 328 ? -42.424 0.873 -19.088 1.00 54.31 328 ASN A N 1
ATOM 2510 C CA . ASN A 1 328 ? -43.003 -0.392 -19.567 1.00 54.31 328 ASN A CA 1
ATOM 2511 C C . ASN A 1 328 ? -43.125 -1.468 -18.469 1.00 54.31 328 ASN A C 1
ATOM 2513 O O . ASN A 1 328 ? -43.912 -2.396 -18.615 1.00 54.31 328 ASN A O 1
ATOM 2517 N N . ALA A 1 329 ? -42.359 -1.363 -17.378 1.00 53.62 329 ALA A N 1
ATOM 2518 C CA . ALA A 1 329 ? -42.469 -2.250 -16.215 1.00 53.62 329 ALA A CA 1
ATOM 2519 C C . ALA A 1 329 ? -43.520 -1.781 -15.190 1.00 53.62 329 ALA A C 1
ATOM 2521 O O . ALA A 1 329 ? -43.880 -2.544 -14.303 1.00 53.62 329 ALA A O 1
ATOM 2522 N N . ILE A 1 330 ? -43.995 -0.534 -15.292 1.00 53.41 330 ILE A N 1
ATOM 2523 C CA . ILE A 1 330 ? -45.069 0.034 -14.455 1.00 53.41 330 ILE A CA 1
ATOM 2524 C C . ILE A 1 330 ? -46.450 -0.138 -15.125 1.00 53.41 330 ILE A C 1
ATOM 2526 O O . ILE A 1 330 ? -47.480 -0.012 -14.469 1.00 53.41 330 ILE A O 1
ATOM 2530 N N . THR A 1 331 ? -46.481 -0.441 -16.426 1.00 51.03 331 THR A N 1
ATOM 2531 C CA . THR A 1 331 ? -47.705 -0.637 -17.228 1.00 51.03 331 THR A CA 1
ATOM 2532 C C . THR A 1 331 ? -48.016 -2.104 -17.568 1.00 51.03 331 THR A C 1
ATOM 2534 O O . THR A 1 331 ? -48.984 -2.358 -18.285 1.00 51.03 331 THR A O 1
ATOM 2537 N N . ALA A 1 332 ? -47.241 -3.055 -17.037 1.00 44.19 332 ALA A N 1
ATOM 2538 C CA . ALA A 1 332 ? -47.495 -4.500 -17.081 1.00 44.19 332 ALA A CA 1
ATOM 2539 C C . ALA A 1 332 ? -47.846 -5.017 -15.680 1.00 44.19 332 ALA A C 1
ATOM 2541 O O . ALA A 1 332 ? -48.708 -5.920 -15.594 1.00 44.19 332 ALA A O 1
#

Radius of gyration: 24.92 Å; Cα contacts (8 Å, |Δi|>4): 403; chains: 1; bounding box: 69×46×72 Å

Nearest PDB structures (foldseek):
  7yzm-assembly1_B  TM=9.863E-01  e=6.654E-21  Carboxydothermus hydrogenoformans Z-2901
  3o3m-assembly1_B  TM=8.951E-01  e=4.043E-10  Clostridioides difficile
  3o3o-assembly1_A  TM=7.796E-01  e=1.461E-05  Clostridioides difficile
  3n05-assembly1_A  TM=2.627E-01  e=9.775E+00  Streptomyces avermitilis

pLDDT: mean 90.67, std 10.64, range [44.19, 98.81]

Secondary structure (DSSP, 8-state):
--SHHHHHHHHHHHHHHHHHHHHHHT----HHHHHHHHHHHHHHHHHHHHHHHHTT-SS---S-HHHHHHHHHHTTTS-HHHHHHHHHHHHHHHHHHHHTT--SS-TTPEEEEEEES---TT--HHHHHHHHTTEEEEEEESTTTHHHHS-PPPS---SHHHHHHHHHHHHHT---TTSSS-HHHHHHHHHHHHHTT-SEEEEE--TT-HHHHHHHHHHHHHHHHTT--EEES--HHHHHHHHHHTT--HHHHHHHHHHHHHHHHHHHHTTS--S-EE--STTTT-HHHHHHHHHHHTS-EE--GGGGGHHHHHHHHHHHHHHHHHHHHH--

Foldseek 3Di:
DLDPVVLLVQLVVVVVVQVVVCVVVVDDDDLVVLLVVLVLQLLLLVLLVLLLLLLLQQLARLDFVLVNLVLLQCCVVDDSNVSSVVSNVNSVSSNVCSVVSPHPADGPAAEEEEEEERQHPPRSVVSVVQVVVRHGYSAYNYCSGCLVRVFGFDSPDRGSSSSSSSVSNSVSLRQHLVDPPRVVSLVVVVVCCVSSVGQAYEYEYDPPPVSSVVCVVVSCVSCVVVVHHYHYPPCLPVVLVVCVVVVNDNVVSVVVVLLVVLVVVLVVCLVDQDQEAEDAADCQPPVVSQVSNCVSNVHHYHGDPCSNCVVVVVVVVVVVVVVVVVVVVVVD

Mean predicted aligned error: 11.79 Å

Sequence (332 aa):
MKREKDIVKWADEIADFAKMVEDFTGKTLTVENLDAAIKTINAKRRALARVYEARKATNCIPISGKDALLVTQIAFFDDPARCAEMANKLAEELEQRVADGVSVFPAGTKRILLTGTPLAIPNWKLHHVIETSGAAVVCEEMCTGTRYFENEVDESQTTLEGQFMALSERYMKNNCACFTPNPGRIEDIIRLAKVYQVDGVIDVNLKFCTLYDIEKSSVAQALEAEGIPCLGTVFAESEVISLVGKGDPRENIANGVIASVVKRVATLVGQVSVDRYFLTGGLCENDYVREQLSQILKAPITSTPEARYAGALGAALTARELTVKKDNAITA